Protein AF-A0A7C6QQU5-F1 (afdb_monomer)

Foldseek 3Di:
DDDPDDPVPPDQDADPLLVVLLVVQLVQDPFDDPDRSSVLSLCVLQVPPVSLVVCVVGGPCSVVNVVSSVVSQVVDPDRSNVRVVVSVVVVVVVVCVVPDPPPPPVPPVNVVVVVQCPDPVNVVVVVVVCCVVVPCVCCNCVNVNVVVCCCCVVPVPPPPVVVVVVVCVVPDPDPPPDD

Mean predicted aligned error: 14.6 Å

Radius of gyration: 36.16 Å; Cα contacts (8 Å, |Δi|>4): 85; chains: 1; bounding box: 94×46×70 Å

Sequence (179 aa):
MSGSMSPNGLIIQYDETIEKALNNIAKLLKARYNFSKRMIALLLLQEDDEITQLAKLREADFPKIFSIIQQTKSKYKDPLRYVITLQCRQRADQILSGVITDSKKETRLQSWLDRITINPITGIPILLLVLYFGLYKFVGQFGAGTLVDLIEGSLFENHINPWVNQITAKLIPWHSIQT

Solvent-accessible surface area (backbone atoms only — not comparable to full-atom values): 10456 Å² total; per-residue (Å²): 133,90,77,82,76,57,88,75,77,76,64,88,78,69,58,71,69,58,48,52,50,28,55,56,37,33,72,66,61,77,62,92,66,98,63,55,55,58,56,54,28,50,41,47,52,45,64,36,66,68,59,44,53,50,40,61,75,60,32,90,59,34,70,62,46,51,51,51,43,53,61,54,45,73,74,44,96,60,60,50,47,56,55,53,49,51,54,51,50,54,52,50,53,55,56,43,62,77,73,50,79,79,79,76,70,65,49,73,60,60,61,48,52,52,56,40,56,71,36,66,86,52,21,53,59,50,48,53,47,45,48,46,54,53,43,46,44,42,44,42,47,43,41,63,36,55,51,39,51,51,44,44,57,62,44,37,60,67,56,45,46,57,54,52,49,55,52,47,64,73,75,50,98,59,86,88,73,78,124

Secondary structure (DSSP, 8-state):
------GGGGS----HHHHHHHHHHHHH--S--SS-HHHHHHHHHTT-HHHHHHHHHH-TTHHHHHHHHHHHHTT-SS-HHHHHHHHHHHHHHHHHHHH--------HHHHHHHHHHHSHHHHHHHHHHIIIIIIIIIIIIIIIIIIHHHHIIIIIIIIIHHHHHHHHHHH---TTS--

Structure (mmCIF, N/CA/C/O backbone):
data_AF-A0A7C6QQU5-F1
#
_entry.id   AF-A0A7C6QQU5-F1
#
loop_
_atom_site.group_PDB
_atom_site.id
_atom_site.type_symbol
_atom_site.label_atom_id
_atom_site.label_alt_id
_atom_site.label_comp_id
_atom_site.label_asym_id
_atom_site.label_entity_id
_atom_site.label_seq_id
_atom_site.pdbx_PDB_ins_code
_atom_site.Cartn_x
_atom_site.Cartn_y
_atom_site.Cartn_z
_atom_site.occupancy
_atom_site.B_iso_or_equiv
_atom_site.auth_seq_id
_atom_site.auth_comp_id
_atom_site.auth_asym_id
_atom_site.auth_atom_id
_atom_site.pdbx_PDB_model_num
ATOM 1 N N . MET A 1 1 ? -25.171 -1.782 -24.694 1.00 34.72 1 MET A N 1
ATOM 2 C CA . MET A 1 1 ? -26.255 -1.873 -23.692 1.00 34.72 1 MET A CA 1
ATOM 3 C C . MET A 1 1 ? -25.791 -1.112 -22.465 1.00 34.72 1 MET A C 1
ATOM 5 O O . MET A 1 1 ? -24.806 -1.503 -21.859 1.00 34.72 1 MET A O 1
ATOM 9 N N . SER A 1 2 ? -26.404 0.045 -22.212 1.00 39.81 2 SER A N 1
ATOM 10 C CA . SER A 1 2 ? -26.038 0.961 -21.129 1.00 39.81 2 SER A CA 1
ATOM 11 C C . SER A 1 2 ? -26.571 0.403 -19.811 1.00 39.81 2 SER A C 1
ATOM 13 O O . SER A 1 2 ? -27.775 0.435 -19.566 1.00 39.81 2 SER A O 1
ATOM 15 N N . GLY A 1 3 ? -25.693 -0.194 -19.008 1.00 41.50 3 GLY A N 1
ATOM 16 C CA . GLY A 1 3 ? -26.008 -0.569 -17.636 1.00 41.50 3 GLY A CA 1
ATOM 17 C C . GLY A 1 3 ? -25.894 0.670 -16.761 1.00 41.50 3 GLY A C 1
ATOM 18 O O . GLY A 1 3 ? -24.790 1.132 -16.489 1.00 41.50 3 GLY A O 1
ATOM 19 N N . SER A 1 4 ? -27.027 1.220 -16.334 1.00 40.34 4 SER A N 1
ATOM 20 C CA . SER A 1 4 ? -27.083 2.272 -15.323 1.00 40.34 4 SER A CA 1
ATOM 21 C C . SER A 1 4 ? -26.465 1.758 -14.018 1.00 40.34 4 SER A C 1
ATOM 23 O O . SER A 1 4 ? -27.126 1.057 -13.247 1.00 40.34 4 SER A O 1
ATOM 25 N N . MET A 1 5 ? -25.192 2.074 -13.765 1.00 40.09 5 MET A N 1
ATOM 26 C CA . MET A 1 5 ? -24.594 1.849 -12.452 1.00 40.09 5 MET A CA 1
ATOM 27 C C . MET A 1 5 ? -25.274 2.784 -11.452 1.00 40.09 5 MET A C 1
ATOM 29 O O . MET A 1 5 ? -25.131 4.003 -11.516 1.00 40.09 5 MET A O 1
ATOM 33 N N . SER A 1 6 ? -26.048 2.199 -10.540 1.00 37.41 6 SER A N 1
ATOM 34 C CA . SER A 1 6 ? -26.585 2.905 -9.379 1.00 37.41 6 SER A CA 1
ATOM 35 C C . SER A 1 6 ? -25.425 3.538 -8.589 1.00 37.41 6 SER A C 1
ATOM 37 O O . SER A 1 6 ? -24.402 2.872 -8.406 1.00 37.41 6 SER A O 1
ATOM 39 N N . PRO A 1 7 ? -25.551 4.780 -8.082 1.00 46.84 7 PRO A N 1
ATOM 40 C CA . PRO A 1 7 ? -24.482 5.475 -7.350 1.00 46.84 7 PRO A CA 1
ATOM 41 C C . PRO A 1 7 ? -23.977 4.723 -6.101 1.00 46.84 7 PRO A C 1
ATOM 43 O O . PRO A 1 7 ? -22.898 5.020 -5.596 1.00 46.84 7 PRO A O 1
ATOM 46 N N . ASN A 1 8 ? -24.701 3.697 -5.637 1.00 49.19 8 ASN A N 1
ATOM 47 C CA . ASN A 1 8 ? -24.275 2.799 -4.558 1.00 49.19 8 ASN A CA 1
ATOM 48 C C . ASN A 1 8 ? -23.255 1.721 -4.977 1.00 49.19 8 ASN A C 1
ATOM 50 O O . ASN A 1 8 ? -22.729 1.029 -4.108 1.00 49.19 8 ASN A O 1
ATOM 54 N N . GLY A 1 9 ? -22.950 1.565 -6.269 1.00 53.81 9 GLY A N 1
ATOM 55 C CA . GLY A 1 9 ? -21.989 0.570 -6.766 1.00 53.81 9 GLY A CA 1
ATOM 56 C C . GLY A 1 9 ? -20.514 0.906 -6.505 1.00 53.81 9 GLY A C 1
ATOM 57 O O . GLY A 1 9 ? -19.659 0.049 -6.699 1.00 53.81 9 GLY A O 1
ATOM 58 N N . LEU A 1 10 ? -20.211 2.134 -6.065 1.00 64.38 10 LEU A N 1
ATOM 59 C CA . LEU A 1 10 ? -18.840 2.626 -5.854 1.00 64.38 10 LEU A CA 1
ATOM 60 C C . LEU A 1 10 ? -18.383 2.589 -4.388 1.00 64.38 10 LEU A C 1
ATOM 62 O O . LEU A 1 10 ? -17.236 2.923 -4.090 1.00 64.38 10 LEU A O 1
ATOM 66 N N . ILE A 1 11 ? -19.255 2.206 -3.450 1.00 77.44 11 ILE A N 1
ATOM 67 C CA . ILE A 1 11 ? -18.874 2.117 -2.039 1.00 77.44 11 ILE A CA 1
ATOM 68 C C . ILE A 1 11 ? -18.108 0.812 -1.825 1.00 77.44 11 ILE A C 1
ATOM 70 O O . ILE A 1 11 ? -18.666 -0.279 -1.939 1.00 77.44 11 ILE A O 1
ATOM 74 N N . ILE A 1 12 ? -16.829 0.934 -1.468 1.00 84.00 12 ILE A N 1
ATOM 75 C CA . ILE A 1 12 ? -15.993 -0.203 -1.079 1.00 84.00 12 ILE A CA 1
ATOM 76 C C . ILE A 1 12 ? -16.602 -0.839 0.175 1.00 84.00 12 ILE A C 1
ATOM 78 O O . ILE A 1 12 ? -16.684 -0.200 1.230 1.00 84.00 12 ILE A O 1
ATOM 82 N N . GLN A 1 13 ? -17.043 -2.088 0.025 1.00 89.12 13 GLN A N 1
ATOM 83 C CA . GLN A 1 13 ? -17.502 -2.937 1.119 1.00 89.12 13 GLN A CA 1
ATOM 84 C C . GLN A 1 13 ? -16.349 -3.819 1.587 1.00 89.12 13 GLN A C 1
ATOM 86 O O . GLN A 1 13 ? -15.811 -4.617 0.807 1.00 89.12 13 GLN A O 1
ATOM 91 N N . TYR A 1 14 ? -15.992 -3.663 2.854 1.00 91.44 14 TYR A N 1
ATOM 92 C CA . TYR A 1 14 ? -15.003 -4.496 3.522 1.00 91.44 14 TYR A CA 1
ATOM 93 C C . TYR A 1 14 ? -15.643 -5.797 4.021 1.00 91.44 14 TYR A C 1
ATOM 95 O O . TYR A 1 14 ? -16.848 -6.018 3.870 1.00 91.44 14 TYR A O 1
ATOM 103 N N . ASP A 1 15 ? -14.846 -6.683 4.604 1.00 92.81 15 ASP A N 1
ATOM 104 C CA . ASP A 1 15 ? -15.363 -7.875 5.261 1.00 92.81 15 ASP A CA 1
ATOM 105 C C . ASP A 1 15 ? -16.245 -7.530 6.475 1.00 92.81 15 ASP A C 1
ATOM 107 O O . ASP A 1 15 ? -16.197 -6.438 7.050 1.00 92.81 15 ASP A O 1
ATOM 111 N N . GLU A 1 16 ? -17.082 -8.488 6.875 1.00 93.69 16 GLU A N 1
ATOM 112 C CA . GLU A 1 16 ? -18.171 -8.266 7.832 1.00 93.69 16 GLU A CA 1
ATOM 113 C C . GLU A 1 16 ? -17.683 -7.714 9.182 1.00 93.69 16 GLU A C 1
ATOM 115 O O . GLU A 1 16 ? -18.365 -6.911 9.824 1.00 93.69 16 GLU A O 1
ATOM 120 N N . THR A 1 17 ? -16.489 -8.118 9.616 1.00 94.38 17 THR A N 1
ATOM 121 C CA . THR A 1 17 ? -15.893 -7.663 10.874 1.00 94.38 17 THR A CA 1
ATOM 122 C C . THR A 1 17 ? -15.516 -6.181 10.816 1.00 94.38 17 THR A C 1
ATOM 124 O O . THR A 1 17 ? -15.862 -5.445 11.747 1.00 94.38 17 THR A O 1
ATOM 127 N N . ILE A 1 18 ? -14.885 -5.719 9.728 1.00 94.50 18 ILE A N 1
ATOM 128 C CA . ILE A 1 18 ? -14.575 -4.296 9.522 1.00 94.50 18 ILE A CA 1
ATOM 129 C C . ILE A 1 18 ? -15.872 -3.498 9.373 1.00 94.50 18 ILE A C 1
ATOM 131 O O . ILE A 1 18 ? -16.030 -2.475 10.034 1.00 94.50 18 ILE A O 1
ATOM 135 N N . GLU A 1 19 ? -16.845 -3.973 8.594 1.00 95.06 19 GLU A N 1
ATOM 136 C CA . GLU A 1 19 ? -18.122 -3.266 8.409 1.00 95.06 19 GLU A CA 1
ATOM 137 C C . GLU A 1 19 ? -18.918 -3.112 9.714 1.00 95.06 19 GLU A C 1
ATOM 139 O O . GLU A 1 19 ? -19.476 -2.045 9.998 1.00 95.06 19 GLU A O 1
ATOM 144 N N . LYS A 1 20 ? -18.933 -4.142 10.568 1.00 95.44 20 LYS A N 1
ATOM 145 C CA . LYS A 1 20 ? -19.525 -4.050 11.913 1.00 95.44 20 LYS A CA 1
ATOM 146 C C . LYS A 1 20 ? -18.800 -3.017 12.774 1.00 95.44 20 LYS A C 1
ATOM 148 O O . LYS A 1 20 ? -19.460 -2.213 13.435 1.00 95.44 20 LYS A O 1
ATOM 153 N N . ALA A 1 21 ? -17.468 -3.009 12.753 1.00 95.25 21 ALA A N 1
ATOM 154 C CA . ALA A 1 21 ? -16.675 -2.037 13.499 1.00 95.25 21 ALA A CA 1
ATOM 155 C C . ALA A 1 21 ? -16.931 -0.601 13.012 1.00 95.25 21 ALA A C 1
ATOM 157 O O . ALA A 1 21 ? -17.202 0.277 13.832 1.00 95.25 21 ALA A O 1
ATOM 158 N N . LEU A 1 22 ? -16.959 -0.378 11.694 1.00 95.94 22 LEU A N 1
ATOM 159 C CA . LEU A 1 22 ? -17.275 0.915 11.081 1.00 95.94 22 LEU A CA 1
ATOM 160 C C . LEU A 1 22 ? -18.643 1.436 11.526 1.00 95.94 22 LEU A C 1
ATOM 162 O O . LEU A 1 22 ? -18.758 2.588 11.941 1.00 95.94 22 LEU A O 1
ATOM 166 N N . ASN A 1 23 ? -19.671 0.587 11.489 1.00 95.75 23 ASN A N 1
ATOM 167 C CA . ASN A 1 23 ? -21.021 0.960 11.909 1.00 95.75 23 ASN A CA 1
ATOM 168 C C . ASN A 1 23 ? -21.100 1.286 13.405 1.00 95.75 23 ASN A C 1
ATOM 170 O O . ASN A 1 23 ? -21.779 2.238 13.796 1.00 95.75 23 ASN A O 1
ATOM 174 N N . ASN A 1 24 ? -20.405 0.521 14.247 1.00 95.69 24 ASN A N 1
ATOM 175 C CA . ASN A 1 24 ? -20.391 0.751 15.690 1.00 95.69 24 ASN A CA 1
ATOM 176 C C . ASN A 1 24 ? -19.659 2.049 16.050 1.00 95.69 24 ASN A C 1
ATOM 178 O O . ASN A 1 24 ? -20.182 2.842 16.831 1.00 95.69 24 ASN A O 1
ATOM 182 N N . ILE A 1 25 ? -18.501 2.308 15.437 1.00 94.94 25 ILE A N 1
ATOM 183 C CA . ILE A 1 25 ? -17.753 3.555 15.637 1.00 94.94 25 ILE A CA 1
ATOM 184 C C . ILE A 1 25 ? -18.571 4.743 15.115 1.00 94.94 25 ILE A C 1
ATOM 186 O O . ILE A 1 25 ? -18.757 5.719 15.836 1.00 94.94 25 ILE A O 1
ATOM 190 N N . ALA A 1 26 ? -19.154 4.650 13.916 1.00 94.19 26 ALA A N 1
ATOM 191 C CA . ALA A 1 26 ? -19.936 5.737 13.324 1.00 94.19 26 ALA A CA 1
ATOM 192 C C . ALA A 1 26 ? -21.157 6.157 14.165 1.00 94.19 26 ALA A C 1
ATOM 194 O O . ALA A 1 26 ? -21.528 7.333 14.152 1.00 94.19 26 ALA A O 1
ATOM 195 N N . LYS A 1 27 ? -21.771 5.229 14.914 1.00 94.56 27 LYS A N 1
ATOM 196 C CA . LYS A 1 27 ? -22.862 5.529 15.862 1.00 94.56 27 LYS A CA 1
ATOM 197 C C . LYS A 1 27 ? -22.387 6.290 17.101 1.00 94.56 27 LYS A C 1
ATOM 199 O O . LYS A 1 27 ? -23.166 7.046 17.676 1.00 94.56 27 LYS A O 1
ATOM 204 N N . LEU A 1 28 ? -21.137 6.083 17.511 1.00 93.19 28 LEU A N 1
ATOM 205 C CA . LEU A 1 28 ? -20.539 6.736 18.676 1.00 93.19 28 LEU A CA 1
ATOM 206 C C . LEU A 1 28 ? -19.966 8.119 18.353 1.00 93.19 28 LEU A C 1
ATOM 208 O O . LEU A 1 28 ? -19.895 8.948 19.253 1.00 93.19 28 LEU A O 1
ATOM 212 N N . LEU A 1 29 ? -19.610 8.380 17.091 1.00 93.31 29 LEU A N 1
ATOM 213 C CA . LEU A 1 29 ? -19.120 9.686 16.644 1.00 93.31 29 LEU A CA 1
ATOM 214 C C . LEU A 1 29 ? -20.223 10.754 16.738 1.00 93.31 29 LEU A C 1
ATOM 216 O O . LEU A 1 29 ? -21.202 10.736 15.971 1.00 93.31 29 LEU A O 1
ATOM 220 N N . LYS A 1 30 ? -20.055 11.699 17.666 1.00 92.12 30 LYS A N 1
ATOM 221 C CA . LYS A 1 30 ? -20.980 12.817 17.921 1.00 92.12 30 LYS A CA 1
ATOM 222 C C . LYS A 1 30 ? -20.399 14.161 17.491 1.00 92.12 30 LYS A C 1
ATOM 224 O O . LYS A 1 30 ? -21.170 15.083 17.216 1.00 92.12 30 LYS A O 1
ATOM 229 N N . ALA A 1 31 ? -19.078 14.282 17.409 1.00 89.38 31 ALA A N 1
ATOM 230 C CA . ALA A 1 31 ? -18.413 15.504 16.997 1.00 89.38 31 ALA A CA 1
ATOM 231 C C . ALA A 1 31 ? -18.640 15.803 15.507 1.00 89.38 31 ALA A C 1
ATOM 233 O O . ALA A 1 31 ? -19.020 14.945 14.701 1.00 89.38 31 ALA A O 1
ATOM 234 N N . ARG A 1 32 ? -18.401 17.063 15.129 1.00 89.06 32 ARG A N 1
ATOM 235 C CA . ARG A 1 32 ? -18.387 17.479 13.724 1.00 89.06 32 ARG A CA 1
ATOM 236 C C . ARG A 1 32 ? -17.002 17.246 13.125 1.00 89.06 32 ARG A C 1
ATOM 238 O O . ARG A 1 32 ? -15.989 17.683 13.674 1.00 89.06 32 ARG A O 1
ATOM 245 N N . TYR A 1 33 ? -17.001 16.597 11.968 1.00 91.00 33 TYR A N 1
ATOM 246 C CA . TYR A 1 33 ? -15.826 16.294 11.161 1.00 91.00 33 TYR A CA 1
ATOM 247 C C . TYR A 1 33 ? -16.021 16.833 9.744 1.00 91.00 33 TYR A C 1
ATOM 249 O O . TYR A 1 33 ? -17.154 16.999 9.293 1.00 91.00 33 TYR A O 1
ATOM 257 N N . ASN A 1 34 ? -14.918 17.080 9.035 1.00 90.00 34 ASN A N 1
ATOM 258 C CA . ASN A 1 34 ? -14.939 17.514 7.635 1.00 90.00 34 ASN A CA 1
ATOM 259 C C . ASN A 1 34 ? -15.320 16.376 6.674 1.00 90.00 34 ASN A C 1
ATOM 261 O O . ASN A 1 34 ? -15.813 16.632 5.580 1.00 90.00 34 ASN A O 1
ATOM 265 N N . PHE A 1 35 ? -15.103 15.126 7.088 1.00 90.12 35 PHE A N 1
ATOM 266 C CA . PHE A 1 35 ? -15.436 13.929 6.321 1.00 90.12 35 PHE A CA 1
ATOM 267 C C . PHE A 1 35 ? -16.657 13.204 6.893 1.00 90.12 35 PHE A C 1
ATOM 269 O O . PHE A 1 35 ? -17.099 13.459 8.015 1.00 90.12 35 PHE A O 1
ATOM 276 N N . SER A 1 36 ? -17.191 12.255 6.121 1.00 93.00 36 SER A N 1
ATOM 277 C CA . SER A 1 36 ? -18.292 11.403 6.572 1.00 93.00 36 SER A CA 1
ATOM 278 C C . SER A 1 36 ? -17.895 10.582 7.806 1.00 93.00 36 SER A C 1
ATOM 280 O O . SER A 1 36 ? -16.745 10.165 7.951 1.00 93.00 36 SER A O 1
ATOM 282 N N . LYS A 1 37 ? -18.864 10.273 8.679 1.00 93.38 37 LYS A N 1
ATOM 283 C CA . LYS A 1 37 ? -18.622 9.441 9.875 1.00 93.38 37 LYS A CA 1
ATOM 284 C C . LYS A 1 37 ? -18.001 8.083 9.532 1.00 93.38 37 LYS A C 1
ATOM 286 O O . LYS A 1 37 ? -17.170 7.588 10.283 1.00 93.38 37 LYS A O 1
ATOM 291 N N . ARG A 1 38 ? -18.370 7.508 8.379 1.00 94.06 38 ARG A N 1
ATOM 292 C CA . ARG A 1 38 ? -17.779 6.266 7.860 1.00 94.06 38 ARG A CA 1
ATOM 293 C C . ARG A 1 38 ? -16.288 6.433 7.561 1.00 94.06 38 ARG A C 1
ATOM 295 O O . ARG A 1 38 ? -15.515 5.567 7.946 1.00 94.06 38 ARG A O 1
ATOM 302 N N . MET A 1 39 ? -15.889 7.529 6.911 1.00 93.25 39 MET A N 1
ATOM 303 C CA . MET A 1 39 ? -14.477 7.800 6.620 1.00 93.25 39 MET A CA 1
ATOM 304 C C . MET A 1 39 ? -13.672 7.981 7.909 1.00 93.25 39 MET A C 1
ATOM 306 O O . MET A 1 39 ? -12.615 7.382 8.058 1.00 93.25 39 MET A O 1
ATOM 310 N N . ILE A 1 40 ? -14.201 8.735 8.876 1.00 95.69 40 ILE A N 1
ATOM 311 C CA . ILE A 1 40 ? -13.551 8.914 10.182 1.00 95.69 40 ILE A CA 1
ATOM 312 C C . ILE A 1 40 ? -13.401 7.576 10.910 1.00 95.69 40 ILE A C 1
ATOM 314 O O . ILE A 1 40 ? -12.323 7.269 11.407 1.00 95.69 40 ILE A O 1
ATOM 318 N N . ALA A 1 41 ? -14.445 6.745 10.924 1.00 95.50 41 ALA A N 1
ATOM 319 C CA . ALA A 1 41 ? -14.379 5.405 11.501 1.00 95.50 41 ALA A CA 1
ATOM 320 C C . ALA A 1 41 ? -13.326 4.519 10.812 1.00 95.50 41 ALA A C 1
ATOM 322 O O . ALA A 1 41 ? -12.625 3.765 11.484 1.00 95.50 41 ALA A O 1
ATOM 323 N N . LEU A 1 42 ? -13.193 4.627 9.487 1.00 95.38 42 LEU A N 1
ATOM 324 C CA . LEU A 1 42 ? -12.197 3.887 8.716 1.00 95.38 42 LEU A CA 1
ATOM 325 C C . LEU A 1 42 ? -10.772 4.340 9.046 1.00 95.38 42 LEU A C 1
ATOM 327 O O . LEU A 1 42 ? -9.916 3.491 9.271 1.00 95.38 42 LEU A O 1
ATOM 331 N N . LEU A 1 43 ? -10.527 5.649 9.120 1.00 95.12 43 LEU A N 1
ATOM 332 C CA . LEU A 1 43 ? -9.222 6.211 9.488 1.00 95.12 43 LEU A CA 1
ATOM 333 C C . LEU A 1 43 ? -8.841 5.856 10.932 1.00 95.12 43 LEU A C 1
ATOM 335 O O . LEU A 1 43 ? -7.701 5.485 11.195 1.00 95.12 43 LEU A O 1
ATOM 339 N N . LEU A 1 44 ? -9.811 5.852 11.851 1.00 95.44 44 LEU A N 1
ATOM 340 C CA . LEU A 1 44 ? -9.610 5.387 13.226 1.00 95.44 44 LEU A CA 1
ATOM 341 C C . LEU A 1 44 ? -9.238 3.898 13.298 1.00 95.44 44 LEU A C 1
ATOM 343 O O . LEU A 1 44 ? -8.356 3.531 14.070 1.00 95.44 44 LEU A O 1
ATOM 347 N N . LEU A 1 45 ? -9.864 3.035 12.488 1.00 95.38 45 LEU A N 1
ATOM 348 C CA . LEU A 1 45 ? -9.479 1.617 12.396 1.00 95.38 45 LEU A CA 1
ATOM 349 C C . LEU A 1 45 ? -8.086 1.413 11.790 1.00 95.38 45 LEU A C 1
ATOM 351 O O . LEU A 1 45 ? -7.446 0.403 12.070 1.00 95.38 45 LEU A O 1
ATOM 355 N N . GLN A 1 46 ? -7.619 2.350 10.966 1.00 94.94 46 GLN A N 1
ATOM 356 C CA . GLN A 1 46 ? -6.260 2.350 10.423 1.00 94.94 46 GLN A CA 1
ATOM 357 C C . GLN A 1 46 ? -5.225 2.956 11.381 1.00 94.94 46 GLN A C 1
ATOM 359 O O . GLN A 1 46 ? -4.049 2.976 11.027 1.00 94.94 46 GLN A O 1
ATOM 364 N N . GLU A 1 47 ? -5.649 3.401 12.571 1.00 92.69 47 GLU A N 1
ATOM 365 C CA . GLU A 1 47 ? -4.804 4.071 13.568 1.00 92.69 47 GLU A CA 1
ATOM 366 C C . GLU A 1 47 ? -4.124 5.332 13.003 1.00 92.69 47 GLU A C 1
ATOM 368 O O . GLU A 1 47 ? -2.974 5.615 13.314 1.00 92.69 47 GLU A O 1
ATOM 373 N N . ASP A 1 48 ? -4.837 6.094 12.164 1.00 95.25 48 ASP A N 1
ATOM 374 C CA . ASP A 1 48 ? -4.342 7.374 11.649 1.00 95.25 48 ASP A CA 1
ATOM 375 C C . ASP A 1 48 ? -4.079 8.356 12.800 1.00 95.25 48 ASP A C 1
ATOM 377 O O . ASP A 1 48 ? -4.978 8.634 13.602 1.00 95.25 48 ASP A O 1
ATOM 381 N N . ASP A 1 49 ? -2.849 8.862 12.900 1.00 93.94 49 ASP A N 1
ATOM 382 C CA . ASP A 1 49 ? -2.394 9.641 14.053 1.00 93.94 49 ASP A CA 1
ATOM 383 C C . ASP A 1 49 ? -3.192 10.938 14.233 1.00 93.94 49 ASP A C 1
ATOM 385 O O . ASP A 1 49 ? -3.644 11.242 15.343 1.00 93.94 49 ASP A O 1
ATOM 389 N N . GLU A 1 50 ? -3.423 11.683 13.149 1.00 94.62 50 GLU A N 1
ATOM 390 C CA . GLU A 1 50 ? -4.120 12.971 13.186 1.00 94.62 50 GLU A CA 1
ATOM 391 C C . GLU A 1 50 ? -5.585 12.792 13.586 1.00 94.62 50 GLU A C 1
ATOM 393 O O . GLU A 1 50 ? -6.083 13.455 14.506 1.00 94.62 50 GLU A O 1
ATOM 398 N N . ILE A 1 51 ? -6.284 11.852 12.945 1.00 94.56 51 ILE A N 1
ATOM 399 C CA . ILE A 1 51 ? -7.689 11.572 13.249 1.00 94.56 51 ILE A CA 1
ATOM 400 C C . ILE A 1 51 ? -7.839 10.985 14.652 1.00 94.56 51 ILE A C 1
ATOM 402 O O . ILE A 1 51 ? -8.792 11.326 15.359 1.00 94.56 51 ILE A O 1
ATOM 406 N N . THR A 1 52 ? -6.898 10.149 15.093 1.00 94.31 52 THR A N 1
ATOM 407 C CA . THR A 1 52 ? -6.911 9.571 16.441 1.00 94.31 52 THR A CA 1
ATOM 408 C C . THR A 1 52 ? -6.732 10.649 17.506 1.00 94.31 52 THR A C 1
ATOM 410 O O . THR A 1 52 ? -7.470 10.660 18.494 1.00 94.31 52 THR A O 1
ATOM 413 N N . GLN A 1 53 ? -5.796 11.583 17.321 1.00 94.62 53 GLN A N 1
ATOM 414 C CA . GLN A 1 53 ? -5.613 12.716 18.234 1.00 94.62 53 GLN A CA 1
ATOM 415 C C . GLN A 1 53 ? -6.835 13.638 18.244 1.00 94.62 53 GLN A C 1
ATOM 417 O O . GLN A 1 53 ? -7.324 14.014 19.311 1.00 94.62 53 GLN A O 1
ATOM 422 N N . LEU A 1 54 ? -7.388 13.945 17.072 1.00 93.44 54 LEU A N 1
ATOM 423 C CA . LEU A 1 54 ? -8.581 14.777 16.952 1.00 93.44 54 LEU A CA 1
ATOM 424 C C . LEU A 1 54 ? -9.783 14.121 17.651 1.00 93.44 54 LEU A C 1
ATOM 426 O O . LEU A 1 54 ? -10.492 14.787 18.407 1.00 93.44 54 LEU A O 1
ATOM 430 N N . ALA A 1 55 ? -9.994 12.816 17.464 1.00 92.88 55 ALA A N 1
ATOM 431 C CA . ALA A 1 55 ? -11.064 12.081 18.133 1.00 92.88 55 ALA A CA 1
ATOM 432 C C . ALA A 1 55 ? -10.877 12.038 19.658 1.00 92.88 55 ALA A C 1
ATOM 434 O O . ALA A 1 55 ? -11.854 12.224 20.377 1.00 92.88 55 ALA A O 1
ATOM 435 N N . LYS A 1 56 ? -9.644 11.889 20.163 1.00 93.31 56 LYS A N 1
ATOM 436 C CA . LYS A 1 56 ? -9.349 11.978 21.608 1.00 93.31 56 LYS A CA 1
ATOM 437 C C . LYS A 1 56 ? -9.758 13.320 22.214 1.00 93.31 56 LYS A C 1
ATOM 439 O O . LYS A 1 56 ? -10.226 13.353 23.346 1.00 93.31 56 LYS A O 1
ATOM 444 N N . LEU A 1 57 ? -9.571 14.414 21.476 1.00 93.31 57 LEU A N 1
ATOM 445 C CA . LEU A 1 57 ? -9.886 15.765 21.948 1.00 93.31 57 LEU A CA 1
ATOM 446 C C . LEU A 1 57 ? -11.376 16.106 21.839 1.00 93.31 57 LEU A C 1
ATOM 448 O O . LEU A 1 57 ? -11.887 16.876 22.648 1.00 93.31 57 LEU A O 1
ATOM 452 N N . ARG A 1 58 ? -12.067 15.583 20.819 1.00 92.56 58 ARG A N 1
ATOM 453 C CA . ARG A 1 58 ? -13.445 15.991 20.494 1.00 92.56 58 ARG A CA 1
ATOM 454 C C . ARG A 1 58 ? -14.527 15.022 20.961 1.00 92.56 58 ARG A C 1
ATOM 456 O O . ARG A 1 58 ? -15.672 15.446 21.098 1.00 92.56 58 ARG A O 1
ATOM 463 N N . GLU A 1 59 ? -14.206 13.750 21.183 1.00 92.12 59 GLU A N 1
ATOM 464 C CA . GLU A 1 59 ? -15.193 12.724 21.531 1.00 92.12 59 GLU A CA 1
ATOM 465 C C . GLU A 1 59 ? -15.079 12.317 23.003 1.00 92.12 59 GLU A C 1
ATOM 467 O O . GLU A 1 59 ? -14.119 11.668 23.416 1.00 92.12 59 GLU A O 1
ATOM 472 N N . ALA A 1 60 ? -16.112 12.616 23.795 1.00 89.75 60 ALA A N 1
ATOM 473 C CA . ALA A 1 60 ? -16.179 12.188 25.197 1.00 89.75 60 ALA A CA 1
ATOM 474 C C . ALA A 1 60 ? -16.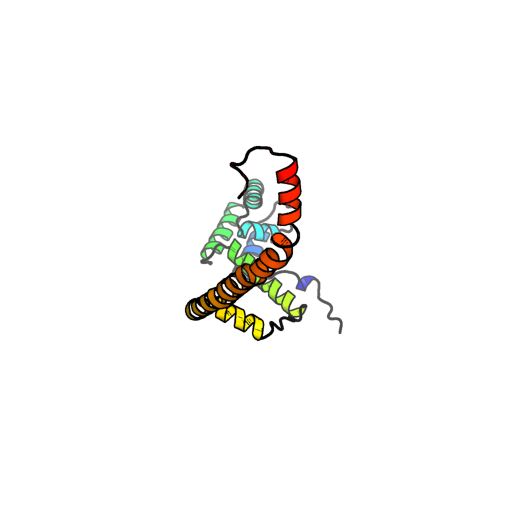216 10.652 25.341 1.00 89.75 60 ALA A C 1
ATOM 476 O O . ALA A 1 60 ? -15.679 10.088 26.291 1.00 89.75 60 ALA A O 1
ATOM 477 N N . ASP A 1 61 ? -16.823 9.964 24.370 1.00 91.25 61 ASP A N 1
ATOM 478 C CA . ASP A 1 61 ? -16.929 8.504 24.327 1.00 91.25 61 ASP A CA 1
ATOM 479 C C . ASP A 1 61 ? -15.706 7.837 23.643 1.00 91.25 61 ASP A C 1
ATOM 481 O O . ASP A 1 61 ? -15.765 6.650 23.305 1.00 91.25 61 ASP A O 1
ATOM 485 N N . PHE A 1 62 ? -14.576 8.545 23.461 1.00 93.06 62 PHE A N 1
ATOM 486 C CA . PHE A 1 62 ? -13.361 7.988 22.841 1.00 93.06 62 PHE A CA 1
ATOM 487 C C . PHE A 1 62 ? -12.888 6.655 23.457 1.00 93.06 62 PHE A C 1
ATOM 489 O O . PHE A 1 62 ? -12.541 5.757 22.689 1.00 93.06 62 PHE A O 1
ATOM 496 N N . PRO A 1 63 ? -12.926 6.430 24.789 1.00 94.19 63 PRO A N 1
ATOM 497 C CA . PRO A 1 63 ? -12.541 5.137 25.363 1.00 94.19 63 PRO A CA 1
ATOM 498 C C . PRO A 1 63 ? -13.359 3.948 24.829 1.00 94.19 63 PRO A C 1
ATOM 500 O O . PRO A 1 63 ? -12.818 2.857 24.650 1.00 94.19 63 PRO A O 1
ATOM 503 N N . LYS A 1 64 ? -14.649 4.153 24.520 1.00 94.25 64 LYS A N 1
ATOM 504 C CA . LYS A 1 64 ? -15.508 3.122 23.906 1.00 94.25 64 LYS A CA 1
ATOM 505 C C . LYS A 1 64 ? -15.162 2.900 22.435 1.00 94.25 64 LYS A C 1
ATOM 507 O O . LYS A 1 64 ? -15.217 1.778 21.950 1.00 94.25 64 LYS A O 1
ATOM 512 N N . ILE A 1 65 ? -14.796 3.962 21.721 1.00 94.12 65 ILE A N 1
ATOM 513 C CA . ILE A 1 65 ? -14.322 3.861 20.335 1.00 94.12 65 ILE A CA 1
ATOM 514 C C . ILE A 1 65 ? -13.007 3.073 20.299 1.00 94.12 65 ILE A C 1
ATOM 516 O O . ILE A 1 65 ? -12.864 2.134 19.517 1.00 94.12 65 ILE A O 1
ATOM 520 N N . PHE A 1 66 ? -12.078 3.396 21.198 1.00 94.50 66 PHE A N 1
ATOM 521 C CA . PHE A 1 66 ? -10.791 2.720 21.308 1.00 94.50 66 PHE A CA 1
ATOM 522 C C . PHE A 1 66 ? -10.937 1.230 21.639 1.00 94.50 66 PHE A C 1
ATOM 524 O O . PHE A 1 66 ? -10.239 0.407 21.049 1.00 94.50 66 PHE A O 1
ATOM 531 N N . SER A 1 67 ? -11.873 0.852 22.518 1.00 95.62 67 SER A N 1
ATOM 532 C CA . SER A 1 67 ? -12.114 -0.564 22.818 1.00 95.62 67 SER A CA 1
ATOM 533 C C . SER A 1 67 ? -12.624 -1.343 21.602 1.00 95.62 67 SER A C 1
ATOM 535 O O . SER A 1 67 ? -12.172 -2.465 21.380 1.00 95.62 67 SER A O 1
ATOM 537 N N . ILE A 1 68 ? -13.478 -0.746 20.761 1.00 95.44 68 ILE A N 1
ATOM 538 C CA . ILE A 1 68 ? -13.921 -1.358 19.495 1.00 95.44 68 ILE A CA 1
ATOM 539 C C . ILE A 1 68 ? -12.739 -1.545 18.537 1.00 95.44 68 ILE A C 1
ATOM 541 O O . ILE A 1 68 ? -12.622 -2.605 17.921 1.00 95.44 68 ILE A O 1
ATOM 545 N N . ILE A 1 69 ? -11.848 -0.554 18.426 1.00 94.81 69 ILE A N 1
ATOM 546 C CA . ILE A 1 69 ? -10.647 -0.648 17.580 1.00 94.81 69 ILE A CA 1
ATOM 547 C C . ILE A 1 69 ? -9.761 -1.806 18.057 1.00 94.81 69 ILE A C 1
ATOM 549 O O . ILE A 1 69 ? -9.413 -2.671 17.256 1.00 94.81 69 ILE A O 1
ATOM 553 N N . GLN A 1 70 ? -9.478 -1.895 19.361 1.00 95.19 70 GLN A N 1
ATOM 554 C CA . GLN A 1 70 ? -8.657 -2.974 19.926 1.00 95.19 70 GLN A CA 1
ATOM 555 C C . GLN A 1 70 ? -9.297 -4.360 19.765 1.00 95.19 70 GLN A C 1
ATOM 557 O O . GLN A 1 70 ? -8.618 -5.312 19.384 1.00 95.19 70 GLN A O 1
ATOM 562 N N . GLN A 1 71 ? -10.609 -4.482 19.988 1.00 95.25 71 GLN A N 1
ATOM 563 C CA . GLN A 1 71 ? -11.350 -5.731 19.761 1.00 95.25 71 GLN A CA 1
ATOM 564 C C . GLN A 1 71 ? -11.390 -6.143 18.290 1.00 95.25 71 GLN A C 1
ATOM 566 O O . GLN A 1 71 ? -11.506 -7.325 17.979 1.00 95.25 71 GLN A O 1
ATOM 571 N N . THR A 1 72 ? -11.363 -5.176 17.376 1.00 94.56 72 THR A N 1
ATOM 572 C CA . THR A 1 72 ? -11.311 -5.459 15.940 1.00 94.56 72 THR A CA 1
ATOM 573 C C . THR A 1 72 ? -9.905 -5.898 15.563 1.00 94.56 72 THR A C 1
ATOM 575 O O . THR A 1 72 ? -9.751 -6.921 14.908 1.00 94.56 72 THR A O 1
ATOM 578 N N . LYS A 1 73 ? -8.878 -5.197 16.055 1.00 94.56 73 LYS A N 1
ATOM 579 C CA . LYS A 1 73 ? -7.463 -5.519 15.837 1.00 94.56 73 LYS A CA 1
ATOM 580 C C . LYS A 1 73 ? -7.116 -6.933 16.291 1.00 94.56 73 LYS A C 1
ATOM 582 O O . LYS A 1 73 ? -6.470 -7.653 15.544 1.00 94.56 73 LYS A O 1
ATOM 587 N N . SER A 1 74 ? -7.602 -7.366 17.455 1.00 94.06 74 SER A N 1
ATOM 588 C CA . SER A 1 74 ? -7.326 -8.712 17.979 1.00 94.06 74 SER A CA 1
ATOM 589 C C . SER A 1 74 ? -7.911 -9.856 17.141 1.00 94.06 74 SER A C 1
ATOM 591 O O . SER A 1 74 ? -7.502 -11.002 17.314 1.00 94.06 74 SER A O 1
ATOM 593 N N . LYS A 1 75 ? -8.847 -9.574 16.224 1.00 94.75 75 LYS A N 1
ATOM 594 C CA . LYS A 1 75 ? -9.417 -10.572 15.304 1.00 94.75 75 LYS A CA 1
ATOM 595 C C . LYS A 1 75 ? -8.554 -10.813 14.066 1.00 94.75 75 LYS A C 1
ATOM 597 O O . LYS A 1 75 ? -8.788 -11.796 13.367 1.00 94.75 75 LYS A O 1
ATOM 602 N N . TYR A 1 76 ? -7.575 -9.950 13.795 1.00 93.50 76 TYR A N 1
ATOM 603 C CA . TYR A 1 76 ? -6.677 -10.075 12.650 1.00 93.50 76 TYR A CA 1
ATOM 604 C C . TYR A 1 76 ? -5.255 -10.364 13.118 1.00 93.50 76 TYR A C 1
ATOM 606 O O . TYR A 1 76 ? -4.808 -9.883 14.155 1.00 93.50 76 TYR A O 1
ATOM 614 N N . LYS A 1 77 ? -4.540 -11.173 12.332 1.00 93.06 77 LYS A N 1
ATOM 615 C CA . LYS A 1 77 ? -3.112 -11.442 12.554 1.00 93.06 77 LYS A CA 1
ATOM 616 C C . LYS A 1 77 ? -2.248 -10.276 12.078 1.00 93.06 77 LYS A C 1
ATOM 618 O O . LYS A 1 77 ? -1.250 -9.951 12.711 1.00 93.06 77 LYS A O 1
ATOM 623 N N . ASP A 1 78 ? -2.660 -9.658 10.977 1.00 92.94 78 ASP A N 1
ATOM 624 C CA . ASP A 1 78 ? -1.970 -8.536 10.356 1.00 92.94 78 ASP A CA 1
ATOM 625 C C . ASP A 1 78 ? -2.528 -7.189 10.846 1.00 92.94 78 ASP A C 1
ATOM 627 O O . ASP A 1 78 ? -3.692 -7.111 11.258 1.00 92.94 78 ASP A O 1
ATOM 631 N N . PRO A 1 79 ? -1.746 -6.096 10.766 1.00 93.44 79 PRO A N 1
ATOM 632 C CA . PRO A 1 79 ? -2.233 -4.758 11.088 1.00 93.44 79 PRO A CA 1
ATOM 633 C C . PRO A 1 79 ? -3.482 -4.381 10.278 1.00 93.44 79 PRO A C 1
ATOM 635 O O . PRO A 1 79 ? -3.516 -4.556 9.058 1.00 93.44 79 PRO A O 1
ATOM 638 N N . LEU A 1 80 ? -4.485 -3.778 10.927 1.00 93.12 80 LEU A N 1
ATOM 639 C CA . LEU A 1 80 ? -5.751 -3.401 10.277 1.00 93.12 80 LEU A CA 1
ATOM 640 C C . LEU A 1 80 ? -5.549 -2.509 9.046 1.00 93.12 80 LEU A C 1
ATOM 642 O O . LEU A 1 80 ? -6.198 -2.716 8.023 1.00 93.12 80 LEU A O 1
ATOM 646 N N . ARG A 1 81 ? -4.595 -1.569 9.103 1.00 94.56 81 ARG A N 1
ATOM 647 C CA . ARG A 1 81 ? -4.210 -0.733 7.956 1.00 94.56 81 ARG A CA 1
ATOM 648 C C . ARG A 1 81 ? -3.821 -1.564 6.731 1.00 94.56 81 ARG A C 1
ATOM 650 O O . ARG A 1 81 ? -4.233 -1.237 5.617 1.00 94.56 81 ARG A O 1
ATOM 657 N N . TYR A 1 82 ? -3.061 -2.642 6.927 1.00 94.31 82 TYR A N 1
ATOM 658 C CA . TYR A 1 82 ? -2.663 -3.540 5.845 1.00 94.31 82 TYR A CA 1
ATOM 659 C C . TYR A 1 82 ? -3.876 -4.278 5.270 1.00 94.31 82 TYR A C 1
ATOM 661 O O . TYR A 1 82 ? -4.095 -4.233 4.061 1.00 94.31 82 TYR A O 1
ATOM 669 N N . VAL A 1 83 ? -4.708 -4.872 6.131 1.00 94.69 83 VAL A N 1
ATOM 670 C CA . VAL A 1 83 ? -5.915 -5.611 5.721 1.00 94.69 83 VAL A CA 1
ATOM 671 C C . VAL A 1 83 ? -6.872 -4.719 4.923 1.00 94.69 83 VAL A C 1
ATOM 673 O O . VAL A 1 83 ? -7.331 -5.106 3.849 1.00 94.69 83 VAL A O 1
ATOM 676 N N . ILE A 1 84 ? -7.130 -3.499 5.401 1.00 94.31 84 ILE A N 1
ATOM 677 C CA . ILE A 1 84 ? -7.999 -2.522 4.728 1.00 94.31 84 ILE A CA 1
ATOM 678 C C . ILE A 1 84 ? -7.428 -2.128 3.361 1.00 94.31 84 ILE A C 1
ATOM 680 O O . ILE A 1 84 ? -8.162 -2.083 2.370 1.00 94.31 84 ILE A O 1
ATOM 684 N N . THR A 1 85 ? -6.119 -1.873 3.287 1.00 93.75 85 THR A N 1
ATOM 685 C CA . THR A 1 85 ? -5.440 -1.523 2.029 1.00 93.75 85 THR A CA 1
ATOM 686 C C . THR A 1 85 ? -5.513 -2.672 1.025 1.00 93.75 85 THR A C 1
ATOM 688 O O . THR A 1 85 ? -5.799 -2.449 -0.152 1.00 93.75 85 THR A O 1
ATOM 691 N N . LEU A 1 86 ? -5.309 -3.909 1.486 1.00 93.94 86 LEU A N 1
ATOM 692 C CA . LEU A 1 86 ? -5.386 -5.106 0.655 1.00 93.94 86 LEU A CA 1
ATOM 693 C C . LEU A 1 86 ? -6.796 -5.307 0.090 1.00 93.94 86 LEU A C 1
ATOM 695 O O . LEU A 1 86 ? -6.941 -5.522 -1.111 1.00 93.94 86 LEU A O 1
ATOM 699 N N . GLN A 1 87 ? -7.834 -5.180 0.920 1.00 92.94 87 GLN A N 1
ATOM 700 C CA . GLN A 1 87 ? -9.221 -5.287 0.459 1.00 92.94 87 GLN A CA 1
ATOM 701 C C . GLN A 1 87 ? -9.586 -4.163 -0.525 1.00 92.94 87 GLN A C 1
ATOM 703 O O . GLN A 1 87 ? -10.242 -4.418 -1.533 1.00 92.94 87 GLN A O 1
ATOM 708 N N . CYS A 1 88 ? -9.122 -2.931 -0.284 1.00 91.19 88 CYS A N 1
ATOM 709 C CA . CYS A 1 88 ? -9.305 -1.810 -1.210 1.00 91.19 88 CYS A CA 1
ATOM 710 C C . CYS A 1 88 ? -8.675 -2.104 -2.579 1.00 91.19 88 CYS A C 1
ATOM 712 O O . CYS A 1 88 ? -9.332 -1.958 -3.611 1.00 91.19 88 CYS A O 1
ATOM 714 N N . ARG A 1 89 ? -7.433 -2.603 -2.584 1.00 92.81 89 ARG A N 1
ATOM 715 C CA . ARG A 1 89 ? -6.740 -3.026 -3.803 1.00 92.81 89 ARG A CA 1
ATOM 716 C C . ARG A 1 89 ? -7.502 -4.128 -4.535 1.00 9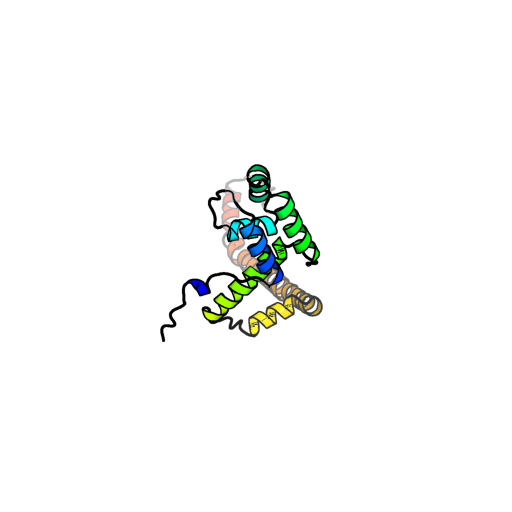2.81 89 ARG A C 1
ATOM 718 O O . ARG A 1 89 ? -7.739 -3.995 -5.725 1.00 92.81 89 ARG A O 1
ATOM 725 N N . GLN A 1 90 ? -7.946 -5.167 -3.829 1.00 90.56 90 GLN A N 1
ATOM 726 C CA . GLN A 1 90 ? -8.721 -6.257 -4.433 1.00 90.56 90 GLN A CA 1
ATOM 727 C C . GLN A 1 90 ? -10.003 -5.752 -5.107 1.00 90.56 90 GLN A C 1
ATOM 729 O O . GLN A 1 90 ? -10.349 -6.208 -6.194 1.00 90.56 90 GLN A O 1
ATOM 734 N N . ARG A 1 91 ? -10.703 -4.787 -4.497 1.00 88.56 91 ARG A N 1
ATOM 735 C CA . ARG A 1 91 ? -11.880 -4.161 -5.118 1.00 88.56 91 ARG A CA 1
ATOM 736 C C . ARG A 1 91 ? -11.512 -3.316 -6.334 1.00 88.56 91 ARG A C 1
ATOM 738 O O . ARG A 1 91 ? -12.224 -3.373 -7.332 1.00 88.56 91 ARG A O 1
ATOM 745 N N . ALA A 1 92 ? -10.412 -2.568 -6.276 1.00 89.12 92 ALA A N 1
ATOM 746 C CA . ALA A 1 92 ? -9.918 -1.819 -7.426 1.00 89.12 92 ALA A CA 1
ATOM 747 C C . ALA A 1 92 ? -9.574 -2.756 -8.596 1.00 89.12 92 ALA A C 1
ATOM 749 O O . ALA A 1 92 ? -10.009 -2.497 -9.714 1.00 89.12 92 ALA A O 1
ATOM 750 N N . ASP A 1 93 ? -8.899 -3.878 -8.331 1.00 87.69 93 ASP A N 1
ATOM 751 C CA . ASP A 1 93 ? -8.551 -4.889 -9.338 1.00 87.69 93 ASP A CA 1
ATOM 752 C C . ASP A 1 93 ? -9.811 -5.527 -9.959 1.00 87.69 93 ASP A C 1
ATOM 754 O O . ASP A 1 93 ? -9.885 -5.714 -11.175 1.00 87.69 93 ASP A O 1
ATOM 758 N N . GLN A 1 94 ? -10.850 -5.792 -9.155 1.00 86.31 94 GLN A N 1
ATOM 759 C CA . GLN A 1 94 ? -12.150 -6.269 -9.649 1.00 86.31 94 GLN A CA 1
ATOM 760 C C . GLN A 1 94 ? -12.809 -5.259 -10.595 1.00 86.31 94 GLN A C 1
ATOM 762 O O . GLN A 1 94 ? -13.257 -5.638 -11.676 1.00 86.31 94 GLN A O 1
ATOM 767 N N . ILE A 1 95 ? -12.834 -3.976 -10.227 1.00 86.62 95 ILE A N 1
ATOM 768 C CA . ILE A 1 95 ? -13.372 -2.916 -11.092 1.00 86.62 95 ILE A CA 1
ATOM 769 C C . ILE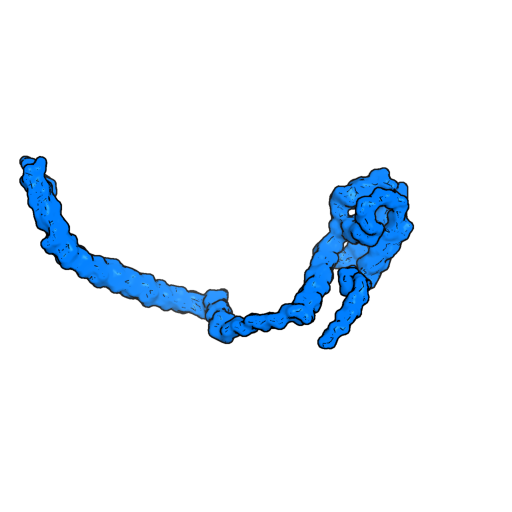 A 1 95 ? -12.546 -2.822 -12.380 1.00 86.62 95 ILE A C 1
ATOM 771 O O . ILE A 1 95 ? -13.108 -2.753 -13.473 1.00 86.62 95 ILE A O 1
ATOM 775 N N . LEU A 1 96 ? -11.218 -2.878 -12.259 1.00 86.94 96 LEU A N 1
ATOM 776 C CA . LEU A 1 96 ? -10.288 -2.779 -13.378 1.00 86.94 96 LEU A CA 1
ATOM 777 C C . LEU A 1 96 ? -10.501 -3.901 -14.397 1.00 86.94 96 LEU A C 1
ATOM 779 O O . LEU A 1 96 ? -10.578 -3.626 -15.591 1.00 86.94 96 LEU A O 1
ATOM 783 N N . SER A 1 97 ? -10.667 -5.143 -13.934 1.00 82.12 97 SER A N 1
ATOM 784 C CA . SER A 1 97 ? -10.909 -6.306 -14.803 1.00 82.12 97 SER A CA 1
ATOM 785 C C . SER A 1 97 ? -12.209 -6.227 -15.611 1.00 82.12 97 SER A C 1
ATOM 787 O O . SER A 1 97 ? -12.313 -6.851 -16.663 1.00 82.12 97 SER A O 1
ATOM 789 N N . GLY A 1 98 ? -13.191 -5.441 -15.157 1.00 80.56 98 GLY A N 1
ATOM 790 C CA . GLY A 1 98 ? -14.431 -5.202 -15.898 1.00 80.56 98 GLY A CA 1
ATOM 791 C C . GLY A 1 98 ? -14.313 -4.141 -16.998 1.00 80.56 98 GLY A C 1
ATOM 792 O O . GLY A 1 98 ? -15.187 -4.065 -17.858 1.00 80.56 98 GLY A O 1
ATOM 793 N N . VAL A 1 99 ? -13.261 -3.316 -16.973 1.00 84.44 99 VAL A N 1
ATOM 794 C CA . VAL A 1 99 ? -13.095 -2.158 -17.873 1.00 84.44 99 VAL A CA 1
ATOM 795 C C . VAL A 1 99 ? -11.897 -2.330 -18.804 1.00 84.44 99 VAL A C 1
ATOM 797 O O . VAL A 1 99 ? -11.937 -1.903 -19.958 1.00 84.44 99 VAL A O 1
ATOM 800 N N . ILE A 1 100 ? -10.834 -2.971 -18.327 1.00 79.50 100 ILE A N 1
ATOM 801 C CA . ILE A 1 100 ? -9.616 -3.207 -19.092 1.00 79.50 100 ILE A CA 1
ATOM 802 C C . ILE A 1 100 ? -9.663 -4.620 -19.661 1.00 79.50 100 ILE A C 1
ATOM 804 O O . ILE A 1 100 ? -9.621 -5.608 -18.935 1.00 79.50 100 ILE A O 1
ATOM 808 N N . THR A 1 101 ? -9.695 -4.718 -20.989 1.00 64.19 101 THR A N 1
ATOM 809 C CA . THR A 1 101 ? -9.289 -5.949 -21.669 1.00 64.19 101 THR A CA 1
ATOM 810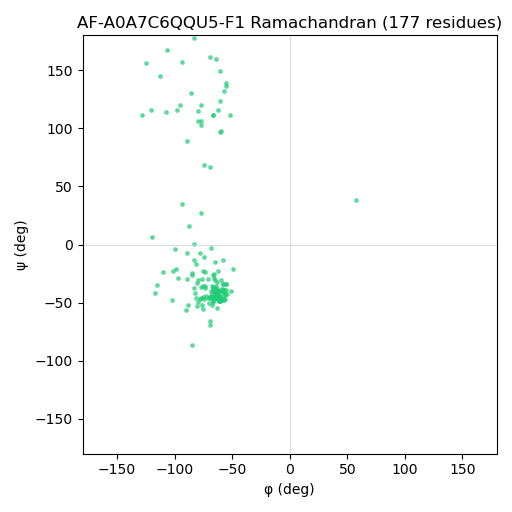 C C . THR A 1 101 ? -7.773 -5.976 -21.657 1.00 64.19 101 THR A C 1
ATOM 812 O O . THR A 1 101 ? -7.132 -5.197 -22.366 1.00 64.19 101 THR A O 1
ATOM 815 N N . ASP A 1 102 ? -7.207 -6.832 -20.812 1.00 59.31 102 ASP A N 1
ATOM 816 C CA . ASP A 1 102 ? -5.766 -6.993 -20.685 1.00 59.31 102 ASP A CA 1
ATOM 817 C C . ASP A 1 102 ? -5.209 -7.455 -22.042 1.00 59.31 102 ASP A C 1
ATOM 819 O O . ASP A 1 102 ? -5.234 -8.631 -22.399 1.00 59.31 102 ASP A O 1
ATOM 823 N N . SER A 1 103 ? -4.710 -6.512 -22.844 1.00 54.00 103 SER A N 1
ATOM 824 C CA . SER A 1 103 ? -3.978 -6.809 -24.081 1.00 54.00 103 SER A CA 1
ATOM 825 C C . SER A 1 103 ? -2.548 -7.249 -23.770 1.00 54.00 103 SER A C 1
ATOM 827 O O . SER A 1 103 ? -1.653 -7.099 -24.602 1.00 54.00 103 SER A O 1
ATOM 829 N N . LYS A 1 104 ? -2.317 -7.835 -22.586 1.00 55.31 104 LYS A N 1
ATOM 830 C CA . LYS A 1 104 ? -1.126 -8.619 -22.266 1.00 55.31 104 LYS A CA 1
ATOM 831 C C . LYS A 1 104 ? -1.150 -9.922 -23.052 1.00 55.31 104 LYS A C 1
ATOM 833 O O . LYS A 1 104 ? -1.171 -11.030 -22.527 1.00 55.31 104 LYS A O 1
ATOM 838 N N . LYS A 1 105 ? -1.021 -9.781 -24.363 1.00 50.84 105 LYS A N 1
ATOM 839 C CA . LYS A 1 105 ? -0.270 -10.737 -25.151 1.00 50.84 105 LYS A CA 1
ATOM 840 C C . LYS A 1 105 ? 1.197 -10.443 -24.845 1.00 50.84 105 LYS A C 1
ATOM 842 O O . LYS A 1 105 ? 1.909 -9.921 -25.695 1.00 50.84 105 LYS A O 1
ATOM 847 N N . GLU A 1 106 ? 1.641 -10.723 -23.612 1.00 52.88 106 GLU A N 1
ATOM 848 C CA . GLU A 1 106 ? 3.067 -10.961 -23.410 1.00 52.88 106 GLU A CA 1
ATOM 849 C C . GLU A 1 106 ? 3.411 -12.021 -24.440 1.00 52.88 106 GLU A C 1
ATOM 851 O O . GLU A 1 106 ? 2.853 -13.126 -24.437 1.00 52.88 106 GLU A O 1
ATOM 856 N N . THR A 1 107 ? 4.194 -11.630 -25.441 1.00 57.97 107 THR A N 1
ATOM 857 C CA . THR A 1 107 ? 4.561 -12.578 -26.475 1.00 57.97 107 THR A CA 1
ATOM 858 C C . THR A 1 107 ? 5.233 -13.728 -25.743 1.00 57.97 107 THR A C 1
ATOM 860 O O . THR A 1 107 ? 6.068 -13.512 -24.869 1.00 57.97 107 THR A O 1
ATOM 863 N N . ARG A 1 108 ? 4.837 -14.966 -26.047 1.00 66.25 108 ARG A N 1
ATOM 864 C CA . ARG A 1 108 ? 5.360 -16.179 -25.394 1.00 66.25 108 ARG A CA 1
ATOM 865 C C . ARG A 1 108 ? 6.897 -16.212 -25.350 1.00 66.25 108 ARG A C 1
ATOM 867 O O . ARG A 1 108 ? 7.469 -16.922 -24.538 1.00 66.25 108 ARG A O 1
ATOM 874 N N . LEU A 1 109 ? 7.538 -15.439 -26.229 1.00 70.19 109 LEU A N 1
ATOM 875 C CA . LEU A 1 109 ? 8.969 -15.186 -26.277 1.00 70.19 109 LEU A CA 1
ATOM 876 C C . LEU A 1 109 ? 9.470 -14.324 -25.109 1.00 70.19 109 LEU A C 1
ATOM 878 O O . LEU A 1 109 ? 10.404 -14.746 -24.446 1.00 70.19 109 LEU A O 1
ATOM 882 N N . GLN A 1 110 ? 8.859 -13.175 -24.804 1.00 73.81 110 GLN A N 1
ATOM 883 C CA . GLN A 1 110 ? 9.293 -12.312 -23.690 1.00 73.81 110 GLN A CA 1
ATOM 884 C C . GLN A 1 110 ? 9.216 -13.038 -22.344 1.00 73.81 110 GLN A C 1
ATOM 886 O O . GLN A 1 110 ? 10.216 -13.123 -21.639 1.00 73.81 110 GLN A O 1
ATOM 891 N N . SER A 1 111 ? 8.086 -13.686 -22.049 1.00 72.81 111 SER A N 1
ATOM 892 C CA . SER A 1 111 ? 7.938 -14.449 -20.802 1.00 72.81 111 SER A CA 1
ATOM 893 C C . SER A 1 111 ? 8.866 -15.671 -20.725 1.00 72.81 111 SER A C 1
ATOM 895 O O . SER A 1 111 ? 9.281 -16.076 -19.637 1.00 72.81 111 SER A O 1
ATOM 897 N N . TRP A 1 112 ? 9.233 -16.259 -21.871 1.00 78.69 112 TRP A N 1
ATOM 898 C CA . TRP A 1 112 ? 10.214 -17.346 -21.943 1.00 78.69 112 TRP A CA 1
ATOM 899 C C . TRP A 1 112 ? 11.646 -16.850 -21.704 1.00 78.69 112 TRP A C 1
ATOM 901 O O . TRP A 1 112 ? 12.362 -17.469 -20.914 1.00 78.69 112 TRP A O 1
ATOM 911 N N . LEU A 1 113 ? 12.046 -15.722 -22.308 1.00 78.62 113 LEU A N 1
ATOM 912 C CA . LEU A 1 113 ? 13.355 -15.099 -22.071 1.00 78.62 113 LEU A CA 1
ATOM 913 C C . LEU A 1 113 ? 13.516 -14.668 -20.607 1.00 78.62 113 LEU A C 1
ATOM 915 O O . LEU A 1 113 ? 14.552 -14.954 -20.000 1.00 78.62 113 LEU A O 1
ATOM 919 N N . ASP A 1 114 ? 12.492 -14.044 -20.024 1.00 78.56 114 ASP A N 1
ATOM 920 C CA . ASP A 1 114 ? 12.525 -13.579 -18.634 1.00 78.56 114 ASP A CA 1
ATOM 921 C C . ASP A 1 114 ? 12.731 -14.748 -17.669 1.00 78.56 114 ASP A C 1
ATOM 923 O O . ASP A 1 114 ? 13.616 -14.727 -16.809 1.00 78.56 114 ASP A O 1
ATOM 927 N N . ARG A 1 115 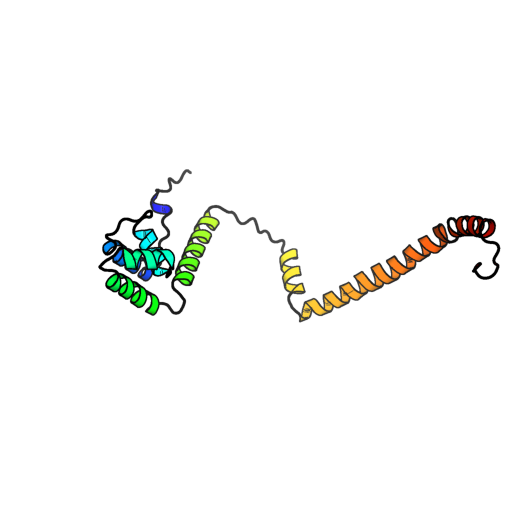? 11.977 -15.836 -17.861 1.00 80.50 115 ARG A N 1
ATOM 928 C CA . ARG A 1 115 ? 12.083 -17.027 -17.011 1.00 80.50 115 ARG A CA 1
ATOM 929 C C . ARG A 1 115 ? 13.452 -17.700 -17.106 1.00 80.50 115 ARG A C 1
ATOM 931 O O . ARG A 1 115 ? 13.946 -18.229 -16.111 1.00 80.50 115 ARG A O 1
ATOM 938 N N . ILE A 1 116 ? 14.049 -17.694 -18.293 1.00 82.62 116 ILE A N 1
ATOM 939 C CA . ILE A 1 116 ? 15.354 -18.306 -18.547 1.00 82.62 116 ILE A CA 1
ATOM 940 C C . ILE A 1 116 ? 16.498 -17.461 -17.982 1.00 82.62 116 ILE A C 1
ATOM 942 O O . ILE A 1 116 ? 17.471 -18.019 -17.477 1.00 82.62 116 ILE A O 1
ATOM 946 N N . THR A 1 117 ? 16.379 -16.138 -18.022 1.00 81.38 117 THR A N 1
ATOM 947 C CA . THR A 1 117 ? 17.444 -15.239 -17.556 1.00 81.38 117 THR A CA 1
ATOM 948 C C . THR A 1 117 ? 17.447 -15.105 -16.029 1.00 81.38 117 THR A C 1
ATOM 950 O O . THR A 1 117 ? 18.507 -14.954 -15.430 1.00 81.38 117 THR A O 1
ATOM 953 N N . ILE A 1 118 ? 16.281 -15.226 -15.382 1.00 86.38 118 ILE A N 1
ATOM 954 C CA . ILE A 1 118 ? 16.137 -15.122 -13.917 1.00 86.38 118 ILE A CA 1
ATOM 955 C C . ILE A 1 118 ? 16.608 -16.385 -13.180 1.00 86.38 118 ILE A C 1
ATOM 957 O O . ILE A 1 118 ? 17.062 -16.301 -12.040 1.00 86.38 118 ILE A O 1
ATOM 961 N N . ASN A 1 119 ? 16.507 -17.566 -13.795 1.00 85.88 119 ASN A N 1
ATOM 962 C CA . ASN A 1 119 ? 16.946 -18.807 -13.158 1.00 85.88 119 ASN A CA 1
ATOM 963 C C . ASN A 1 119 ? 18.485 -18.929 -13.214 1.00 85.88 119 ASN A C 1
ATOM 965 O O .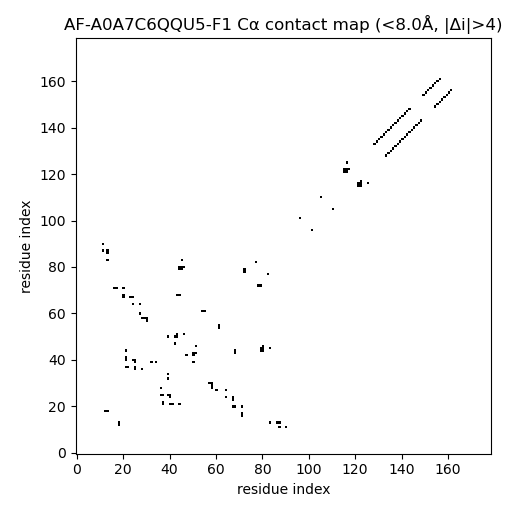 ASN A 1 119 ? 19.025 -19.023 -14.316 1.00 85.88 119 ASN A O 1
ATOM 969 N N . PRO A 1 120 ? 19.206 -19.008 -12.074 1.00 81.94 120 PRO A N 1
ATOM 970 C CA . PRO A 1 120 ? 20.673 -19.054 -12.047 1.00 81.94 120 PRO A CA 1
ATOM 971 C C . PRO A 1 120 ? 21.283 -20.178 -12.894 1.00 81.94 120 PRO A C 1
ATOM 973 O O . PRO A 1 120 ? 22.333 -19.993 -13.504 1.00 81.94 120 PRO A O 1
ATOM 976 N N . ILE A 1 121 ? 20.608 -21.330 -12.977 1.00 91.75 121 ILE A N 1
ATOM 977 C CA . ILE A 1 121 ? 21.099 -22.508 -13.710 1.00 91.75 121 ILE A CA 1
ATOM 978 C C . ILE A 1 121 ? 21.138 -22.249 -15.222 1.00 91.75 121 ILE A C 1
ATOM 980 O O . ILE A 1 121 ? 22.040 -22.729 -15.903 1.00 91.75 121 ILE A O 1
ATOM 984 N N . THR A 1 122 ? 20.182 -21.486 -15.755 1.00 88.12 122 THR A N 1
ATOM 985 C CA . THR A 1 122 ? 20.105 -21.152 -17.187 1.00 88.12 122 THR A CA 1
ATOM 986 C C . THR A 1 122 ? 20.707 -19.785 -17.505 1.00 88.12 122 THR A C 1
ATOM 988 O O . THR A 1 122 ? 21.266 -19.600 -18.585 1.00 88.12 122 THR A O 1
ATOM 991 N N . GLY A 1 123 ? 20.673 -18.854 -16.552 1.00 88.38 123 GLY A N 1
ATOM 992 C CA . GLY A 1 123 ? 21.243 -17.518 -16.675 1.00 88.38 123 GLY A CA 1
ATOM 993 C C . GLY A 1 123 ? 22.769 -17.520 -16.746 1.00 88.38 123 GLY A C 1
ATOM 994 O O . GLY A 1 123 ? 23.324 -16.824 -17.591 1.00 88.38 123 GLY A O 1
ATOM 995 N N . ILE A 1 124 ? 23.464 -18.334 -15.936 1.00 92.88 124 ILE A N 1
ATOM 996 C CA . ILE A 1 124 ? 24.940 -18.400 -15.950 1.00 92.88 124 ILE A CA 1
ATOM 997 C C . ILE A 1 124 ? 25.485 -18.866 -17.320 1.00 92.88 124 ILE A C 1
ATOM 999 O O . ILE A 1 124 ? 26.358 -18.185 -17.862 1.00 92.88 124 ILE A O 1
ATOM 1003 N N . PRO A 1 125 ? 24.983 -19.957 -17.939 1.00 92.81 125 PRO A N 1
ATOM 1004 C CA . PRO A 1 125 ? 25.395 -20.347 -19.289 1.00 92.81 125 PRO A CA 1
ATOM 1005 C C . PRO A 1 125 ? 25.155 -19.265 -20.349 1.00 92.81 125 PRO A C 1
ATOM 1007 O O . PRO A 1 125 ? 26.019 -19.029 -21.192 1.00 92.81 125 PRO A O 1
ATOM 1010 N N . ILE A 1 126 ? 24.006 -18.584 -20.303 1.00 91.75 126 ILE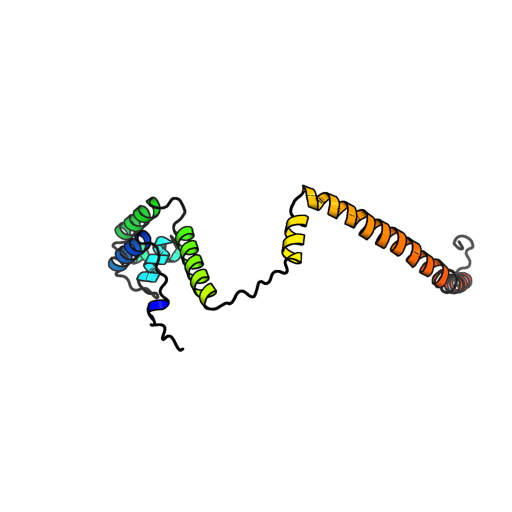 A N 1
ATOM 1011 C CA . ILE A 1 126 ? 23.684 -17.496 -21.241 1.00 91.75 126 ILE A CA 1
ATOM 1012 C C . ILE A 1 126 ? 24.618 -16.310 -21.032 1.00 91.75 126 ILE A C 1
ATOM 1014 O O . ILE A 1 126 ? 25.104 -15.736 -22.003 1.00 91.75 126 ILE A O 1
ATOM 1018 N N . LEU A 1 127 ? 24.919 -15.978 -19.778 1.00 92.25 127 LEU A N 1
ATOM 1019 C CA . LEU A 1 127 ? 25.873 -14.933 -19.441 1.00 92.25 127 LEU A CA 1
ATOM 1020 C C . LEU A 1 127 ? 27.254 -15.244 -20.025 1.00 92.25 127 LEU A C 1
ATOM 1022 O O . LEU A 1 127 ? 27.826 -14.382 -20.684 1.00 92.25 127 LEU A O 1
ATOM 1026 N N . LEU A 1 128 ? 27.761 -16.470 -19.865 1.00 95.56 128 LEU A N 1
ATOM 1027 C CA . LEU A 1 128 ? 29.037 -16.881 -20.466 1.00 95.56 128 LEU A CA 1
ATOM 1028 C C . LEU A 1 128 ? 29.010 -16.796 -21.995 1.00 95.56 128 LEU A C 1
ATOM 1030 O O . LEU A 1 128 ? 29.980 -16.341 -22.602 1.00 95.56 128 LEU A O 1
ATOM 1034 N N . LEU A 1 129 ? 27.896 -17.187 -22.616 1.00 95.19 129 LEU A N 1
ATOM 1035 C CA . LEU A 1 129 ? 27.712 -17.093 -24.062 1.00 95.19 129 LEU A CA 1
ATOM 1036 C C . LEU A 1 129 ? 27.781 -15.632 -24.528 1.00 95.19 129 LEU A C 1
ATOM 1038 O O . LEU A 1 129 ? 28.535 -15.323 -25.448 1.00 95.19 129 LEU A O 1
ATOM 1042 N N . VAL A 1 130 ? 27.054 -14.724 -23.875 1.00 94.50 130 VAL A N 1
ATOM 1043 C CA . VAL A 1 130 ? 27.075 -13.288 -24.199 1.00 94.50 130 VAL A CA 1
ATOM 1044 C C . VAL A 1 130 ? 28.459 -12.687 -23.955 1.00 94.50 130 VAL A C 1
ATOM 1046 O O . VAL A 1 130 ? 28.945 -11.916 -24.781 1.00 94.50 130 VAL A O 1
ATOM 1049 N N . LEU A 1 131 ? 29.130 -13.064 -22.866 1.00 94.94 131 LEU A N 1
ATOM 1050 C CA . LEU A 1 131 ? 30.464 -12.563 -22.548 1.00 94.94 131 LEU A CA 1
ATOM 1051 C C . LEU A 1 131 ? 31.491 -12.994 -23.603 1.00 94.94 131 LEU A C 1
ATOM 1053 O O . LEU A 1 131 ? 32.288 -12.181 -24.066 1.00 94.94 131 LEU A O 1
ATOM 1057 N N . TYR A 1 132 ? 31.446 -14.257 -24.023 1.00 95.38 132 TYR A N 1
ATOM 1058 C CA . TYR A 1 132 ? 32.395 -14.795 -24.990 1.00 95.38 132 TYR A CA 1
ATOM 1059 C C . TYR A 1 132 ? 32.095 -14.341 -26.424 1.00 95.38 132 TYR A C 1
ATOM 1061 O O . TYR A 1 132 ? 32.970 -13.822 -27.116 1.00 95.38 132 TYR A O 1
ATOM 1069 N N . PHE A 1 133 ? 30.859 -14.510 -26.893 1.00 94.44 133 PHE A N 1
ATOM 1070 C CA . PHE A 1 133 ? 30.514 -14.192 -28.279 1.00 94.44 133 PHE A CA 1
ATOM 1071 C C . PHE A 1 133 ? 30.227 -12.704 -28.483 1.00 94.44 133 PHE A C 1
ATOM 1073 O O . PHE A 1 133 ? 30.670 -12.133 -29.477 1.00 94.44 133 PHE A O 1
ATOM 1080 N N . GLY A 1 134 ? 29.509 -12.077 -27.552 1.00 92.69 134 GLY A N 1
ATOM 1081 C CA . GLY A 1 134 ? 29.098 -10.678 -27.657 1.00 92.69 134 GLY A CA 1
ATOM 1082 C C . GLY A 1 134 ? 30.210 -9.704 -27.288 1.00 92.69 134 GLY A C 1
ATOM 1083 O O . GLY A 1 134 ? 30.491 -8.780 -28.042 1.00 92.69 134 GLY A O 1
ATOM 1084 N N . LEU A 1 135 ? 30.878 -9.899 -26.151 1.00 93.50 135 LEU A N 1
ATOM 1085 C CA . LEU A 1 135 ? 31.917 -8.957 -25.724 1.00 93.50 135 LEU A CA 1
ATOM 1086 C C . LEU A 1 135 ? 33.296 -9.348 -26.248 1.00 93.50 135 LEU A C 1
ATOM 1088 O O . LEU A 1 135 ? 33.922 -8.561 -26.947 1.00 93.50 135 LEU A O 1
ATOM 1092 N N . TYR A 1 136 ? 33.774 -10.556 -25.961 1.00 93.50 136 TYR A N 1
ATOM 1093 C CA . TYR A 1 136 ? 35.143 -10.930 -26.317 1.00 93.50 136 TYR A CA 1
ATOM 1094 C C . TYR A 1 136 ? 35.346 -11.042 -27.834 1.00 93.50 136 TYR A C 1
ATOM 1096 O O . TYR A 1 136 ? 36.240 -10.406 -28.392 1.00 93.50 136 TYR A O 1
ATOM 1104 N N . LYS A 1 137 ? 34.503 -11.812 -28.525 1.00 91.88 137 LYS A N 1
ATOM 1105 C CA . LYS A 1 137 ? 34.679 -12.055 -29.961 1.00 91.88 137 LYS A CA 1
ATOM 1106 C C . LYS A 1 137 ? 34.219 -10.874 -30.815 1.00 91.88 137 LYS A C 1
ATOM 1108 O O . LYS A 1 137 ? 34.934 -10.456 -31.719 1.00 91.88 137 LYS A O 1
ATOM 1113 N N . PHE A 1 138 ? 33.039 -10.325 -30.539 1.00 93.00 138 PHE A N 1
ATOM 1114 C CA . PHE A 1 138 ? 32.503 -9.237 -31.354 1.00 93.00 138 PHE A CA 1
ATOM 1115 C C . PHE A 1 138 ? 33.111 -7.873 -30.993 1.00 93.00 138 PHE A C 1
ATOM 1117 O O . PHE A 1 138 ? 33.662 -7.213 -31.867 1.00 93.00 138 PHE A O 1
ATOM 1124 N N . VAL A 1 139 ? 33.093 -7.446 -29.728 1.00 91.19 139 VAL A N 1
ATOM 1125 C CA . VAL A 1 139 ? 33.701 -6.146 -29.372 1.00 91.19 139 VAL A CA 1
ATOM 1126 C C . VAL A 1 139 ? 35.226 -6.230 -29.319 1.00 91.19 139 VAL A C 1
ATOM 1128 O O . VAL A 1 139 ? 35.895 -5.366 -29.874 1.00 91.19 139 VAL A O 1
ATOM 1131 N N . GLY A 1 140 ? 35.788 -7.261 -28.688 1.00 90.25 140 GLY A N 1
ATOM 1132 C CA . GLY A 1 140 ? 37.236 -7.400 -28.531 1.00 90.25 140 GLY A CA 1
ATOM 1133 C C . GLY A 1 140 ? 37.940 -7.690 -29.853 1.00 90.25 140 GLY A C 1
ATOM 1134 O O . GLY A 1 140 ? 38.706 -6.869 -30.343 1.00 90.25 140 GLY A O 1
ATOM 1135 N N . GLN A 1 141 ? 37.675 -8.848 -30.454 1.00 88.69 141 GLN A N 1
ATOM 1136 C CA . GLN A 1 141 ? 38.408 -9.267 -31.651 1.00 88.69 141 GLN A CA 1
ATOM 1137 C C . GLN A 1 141 ? 37.989 -8.492 -32.909 1.00 88.69 141 GLN A C 1
ATOM 1139 O O . GLN A 1 141 ? 38.849 -8.039 -33.662 1.00 88.69 141 GLN A O 1
ATOM 1144 N N . PHE A 1 142 ? 36.686 -8.336 -33.149 1.00 91.94 142 PHE A N 1
ATOM 1145 C CA . PHE A 1 142 ? 36.204 -7.646 -34.348 1.00 91.94 142 PHE A CA 1
ATOM 1146 C C . PHE A 1 142 ? 36.230 -6.118 -34.200 1.00 91.94 142 PHE A C 1
ATOM 1148 O O . PHE A 1 142 ? 36.712 -5.429 -35.095 1.00 91.94 142 PHE A O 1
ATOM 1155 N N . GLY A 1 143 ? 35.758 -5.581 -33.075 1.00 90.00 143 GLY A N 1
ATOM 1156 C CA . GLY A 1 143 ? 35.778 -4.142 -32.815 1.00 90.00 143 GLY A CA 1
ATOM 1157 C C . GLY A 1 143 ? 37.191 -3.607 -32.601 1.00 90.00 143 GLY A C 1
ATOM 1158 O O . GLY A 1 143 ? 37.710 -2.873 -33.435 1.00 90.00 143 GLY A O 1
ATOM 1159 N N . ALA A 1 144 ? 37.812 -3.974 -31.482 1.00 87.56 144 ALA A N 1
ATOM 1160 C CA . ALA A 1 144 ? 39.107 -3.428 -31.087 1.00 87.56 144 ALA A CA 1
ATOM 1161 C C . ALA A 1 144 ? 40.292 -3.995 -31.879 1.00 87.56 144 ALA A C 1
ATOM 1163 O O . ALA A 1 144 ? 41.321 -3.342 -31.934 1.00 87.56 144 ALA A O 1
ATOM 1164 N N . GLY A 1 145 ? 40.166 -5.185 -32.468 1.00 85.88 145 GLY A N 1
ATOM 1165 C CA . GLY A 1 145 ? 41.142 -5.692 -33.431 1.00 85.88 145 GLY A CA 1
ATOM 1166 C C . GLY A 1 145 ? 40.821 -5.170 -34.824 1.00 85.88 145 GLY A C 1
ATOM 1167 O O . GLY A 1 145 ? 41.277 -4.110 -35.229 1.00 85.88 145 GLY A O 1
ATOM 1168 N N . THR A 1 146 ? 39.950 -5.878 -35.544 1.00 86.06 146 THR A N 1
ATOM 1169 C CA . THR A 1 146 ? 39.757 -5.662 -36.988 1.00 86.06 146 THR A CA 1
ATOM 1170 C C . THR A 1 146 ? 39.375 -4.230 -37.370 1.00 86.06 146 THR A C 1
ATOM 1172 O O . THR A 1 146 ? 39.943 -3.693 -38.316 1.00 86.06 146 THR A O 1
ATOM 1175 N N . LEU A 1 147 ? 38.416 -3.594 -36.687 1.00 88.38 147 LEU A N 1
ATOM 1176 C CA . LEU A 1 147 ? 38.000 -2.235 -37.060 1.00 88.38 147 LEU A CA 1
ATOM 1177 C C . LEU A 1 147 ? 39.042 -1.179 -36.680 1.00 88.38 147 LEU A C 1
ATOM 1179 O O . LEU A 1 147 ? 39.236 -0.238 -37.447 1.00 88.38 147 LEU A O 1
ATOM 1183 N N . VAL A 1 148 ? 39.710 -1.321 -35.533 1.00 87.62 148 VAL A N 1
ATOM 1184 C CA . VAL A 1 148 ? 40.776 -0.389 -35.134 1.00 87.62 148 VAL A CA 1
ATOM 1185 C C . VAL A 1 148 ? 41.986 -0.552 -36.039 1.00 87.62 148 VAL A C 1
ATOM 1187 O O . VAL A 1 148 ? 42.446 0.460 -36.543 1.00 87.62 148 VAL A O 1
ATOM 1190 N N . ASP A 1 149 ? 42.421 -1.776 -36.345 1.00 86.75 149 ASP A N 1
ATOM 1191 C CA . ASP A 1 149 ? 43.545 -2.041 -37.255 1.00 86.75 149 ASP A CA 1
ATOM 1192 C C . ASP A 1 149 ? 43.307 -1.414 -38.641 1.00 86.75 149 ASP A C 1
ATOM 1194 O O . ASP A 1 149 ? 44.209 -0.837 -39.248 1.00 86.75 149 ASP A O 1
ATOM 1198 N N . LEU A 1 150 ? 42.066 -1.475 -39.144 1.00 85.88 150 LEU A N 1
ATOM 1199 C CA . LEU A 1 150 ? 41.683 -0.818 -40.398 1.00 85.88 150 LEU A CA 1
ATOM 1200 C C . LEU A 1 150 ? 41.774 0.709 -40.303 1.00 85.88 150 LEU A C 1
ATOM 1202 O O . LEU A 1 150 ? 42.202 1.360 -41.257 1.00 85.88 150 LEU A O 1
ATOM 1206 N N . ILE A 1 151 ? 41.366 1.288 -39.175 1.00 85.88 151 ILE A N 1
ATOM 1207 C CA . ILE A 1 151 ? 41.440 2.733 -38.942 1.00 85.88 151 ILE A CA 1
ATOM 1208 C C . ILE A 1 151 ? 42.900 3.166 -38.751 1.00 85.88 151 ILE A C 1
ATOM 1210 O O . ILE A 1 151 ? 43.331 4.140 -39.365 1.00 85.88 151 ILE A O 1
ATOM 1214 N N . GLU A 1 152 ? 43.679 2.445 -37.953 1.00 82.56 152 GLU A N 1
ATOM 1215 C CA . GLU A 1 152 ? 45.080 2.737 -37.667 1.00 82.56 152 GLU A CA 1
ATOM 1216 C C . GLU A 1 152 ? 45.927 2.634 -38.938 1.00 82.56 152 GLU A C 1
ATOM 1218 O O . GLU A 1 152 ? 46.524 3.626 -39.359 1.00 82.56 152 GLU A O 1
ATOM 1223 N N . GLY A 1 153 ? 45.874 1.494 -39.628 1.00 77.00 153 GLY A N 1
ATOM 1224 C CA . GLY A 1 153 ? 46.644 1.280 -40.851 1.00 77.00 153 GLY A CA 1
ATOM 1225 C C . GLY A 1 153 ? 46.190 2.174 -42.009 1.00 77.00 153 GLY A C 1
ATOM 1226 O O . GLY A 1 153 ? 47.005 2.806 -42.679 1.00 77.00 153 GLY A O 1
ATOM 1227 N N . SER A 1 154 ? 44.885 2.287 -42.281 1.00 75.94 154 SER A N 1
ATOM 1228 C CA . SER A 1 154 ? 44.425 3.030 -43.467 1.00 75.94 154 SER A CA 1
ATOM 1229 C C . SER A 1 154 ? 44.334 4.542 -43.258 1.00 75.94 154 SER A C 1
ATOM 1231 O O . SER A 1 154 ? 44.583 5.297 -44.204 1.00 75.94 154 SER A O 1
ATOM 1233 N N . LEU A 1 155 ? 43.923 5.007 -42.075 1.00 79.19 155 LEU A N 1
ATOM 1234 C CA . LEU A 1 155 ? 43.675 6.430 -41.822 1.00 79.19 155 LEU A CA 1
ATOM 1235 C C . LEU A 1 155 ? 44.820 7.067 -41.037 1.00 79.19 155 LEU A C 1
ATOM 1237 O O . LEU A 1 155 ? 45.315 8.117 -41.452 1.00 79.19 155 LEU A O 1
ATOM 1241 N N . PHE A 1 156 ? 45.278 6.452 -39.947 1.00 77.94 156 PHE A N 1
ATOM 1242 C CA . PHE A 1 156 ? 46.308 7.076 -39.118 1.00 77.94 156 PHE A CA 1
ATOM 1243 C C . PHE A 1 156 ? 47.697 7.000 -39.752 1.00 77.94 156 PHE A C 1
ATOM 1245 O O . PHE A 1 156 ? 48.289 8.050 -39.988 1.00 77.94 156 PHE A O 1
ATOM 1252 N N . GLU A 1 157 ? 48.199 5.821 -40.113 1.00 76.94 157 GLU A N 1
ATOM 1253 C CA . GLU A 1 157 ? 49.553 5.679 -40.674 1.00 76.94 157 GLU A CA 1
ATOM 1254 C C . GLU A 1 157 ? 49.712 6.353 -42.041 1.00 76.94 157 GLU A C 1
ATOM 1256 O O . GLU A 1 157 ? 50.728 6.995 -42.305 1.00 76.94 157 GLU A O 1
ATOM 1261 N N . ASN A 1 158 ? 48.698 6.245 -42.901 1.00 76.25 158 ASN A N 1
ATOM 1262 C CA . ASN A 1 158 ? 48.800 6.700 -44.288 1.00 76.25 158 ASN A CA 1
ATOM 1263 C C . ASN A 1 158 ? 48.412 8.169 -44.504 1.00 76.25 158 ASN A C 1
ATOM 1265 O O . ASN A 1 158 ? 48.936 8.798 -45.422 1.00 76.25 158 ASN A O 1
ATOM 1269 N N . HIS A 1 159 ? 47.503 8.731 -43.699 1.00 77.56 159 HIS A N 1
ATOM 1270 C CA . HIS A 1 159 ? 46.993 10.091 -43.928 1.00 77.56 159 HIS A CA 1
ATOM 1271 C C . HIS A 1 159 ? 47.335 11.061 -42.795 1.00 77.56 159 HIS A C 1
ATOM 1273 O O . HIS A 1 159 ? 47.713 12.201 -43.068 1.00 77.56 159 HIS A O 1
ATOM 1279 N N . ILE A 1 160 ? 47.232 10.633 -41.533 1.00 77.19 160 ILE A N 1
ATOM 1280 C CA . ILE A 1 160 ? 47.395 11.533 -40.381 1.00 77.19 160 ILE A CA 1
ATOM 1281 C C . ILE A 1 160 ? 48.865 11.636 -39.954 1.00 77.19 160 ILE A C 1
ATOM 1283 O O . ILE A 1 160 ? 49.404 12.742 -39.895 1.00 77.19 160 ILE A O 1
ATOM 1287 N N . ASN A 1 161 ? 49.545 10.513 -39.722 1.00 76.00 161 ASN A N 1
ATOM 1288 C CA . ASN A 1 161 ? 50.937 10.467 -39.267 1.00 76.00 161 ASN A CA 1
ATOM 1289 C C . ASN A 1 161 ? 51.905 11.223 -40.191 1.00 76.00 161 ASN A C 1
ATOM 1291 O O . ASN A 1 161 ? 52.715 11.986 -39.672 1.00 76.00 161 ASN A O 1
ATOM 1295 N N . PRO A 1 162 ? 51.833 11.132 -41.535 1.00 76.31 162 PRO A N 1
ATOM 1296 C CA . PRO A 1 162 ? 52.762 11.854 -42.402 1.00 76.31 162 PRO A CA 1
ATOM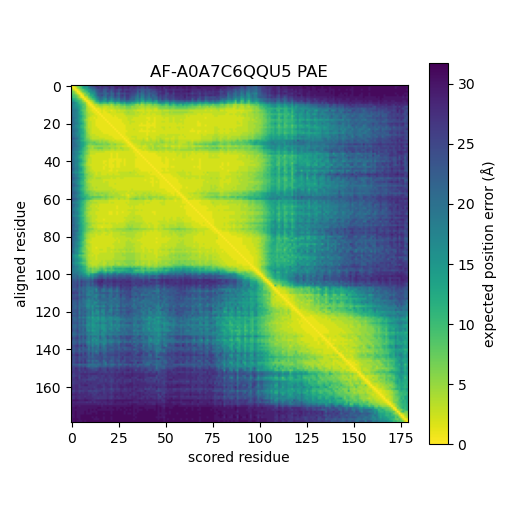 1297 C C . PRO A 1 162 ? 52.580 13.369 -42.292 1.00 76.31 162 PRO A C 1
ATOM 1299 O O . PRO A 1 162 ? 53.559 14.112 -42.280 1.00 76.31 162 PRO A O 1
ATOM 1302 N N . TRP A 1 163 ? 51.334 13.833 -42.172 1.00 78.75 163 TRP A N 1
ATOM 1303 C CA . TRP A 1 163 ? 51.017 15.250 -42.020 1.00 78.75 163 TRP A CA 1
ATOM 1304 C C . TRP A 1 163 ? 51.474 15.783 -40.657 1.00 78.75 163 TRP A C 1
ATOM 1306 O O . TRP A 1 163 ? 52.152 16.811 -40.589 1.00 78.75 163 TRP A O 1
ATOM 1316 N N . VAL A 1 164 ? 51.189 15.044 -39.581 1.00 77.75 164 VAL A N 1
ATOM 1317 C CA . VAL A 1 164 ? 51.640 15.382 -38.222 1.00 77.75 164 VAL A CA 1
ATOM 1318 C C . VAL A 1 164 ? 53.169 15.362 -38.135 1.00 77.75 164 VAL A C 1
ATOM 1320 O O . VAL A 1 164 ? 53.761 16.301 -37.601 1.00 77.75 164 VAL A O 1
ATOM 1323 N N . ASN A 1 165 ? 53.830 14.368 -38.729 1.00 73.25 165 ASN A N 1
ATOM 1324 C CA . ASN A 1 165 ? 55.289 14.253 -38.742 1.00 73.25 165 ASN A CA 1
ATOM 1325 C C . ASN A 1 165 ? 55.946 15.379 -39.547 1.00 73.25 165 ASN A C 1
ATOM 1327 O O . ASN A 1 165 ? 56.955 15.926 -39.109 1.00 73.25 165 ASN A O 1
ATOM 1331 N N . GLN A 1 166 ? 55.363 15.799 -40.676 1.00 72.69 166 GLN A N 1
ATOM 1332 C CA . GLN A 1 166 ? 55.865 16.941 -41.451 1.00 72.69 166 GLN A CA 1
ATOM 1333 C C . GLN A 1 166 ? 55.741 18.271 -40.697 1.00 72.69 166 GLN A C 1
ATOM 1335 O O . GLN A 1 166 ? 56.639 19.112 -40.784 1.00 72.69 166 GLN A O 1
ATOM 1340 N N . ILE A 1 167 ? 54.652 18.473 -39.952 1.00 73.50 167 ILE A N 1
ATOM 1341 C CA . ILE A 1 167 ? 54.467 19.670 -39.120 1.00 73.50 167 ILE A CA 1
ATOM 1342 C C . ILE A 1 167 ? 55.435 19.646 -37.936 1.00 73.50 167 ILE A C 1
ATOM 1344 O O . ILE A 1 167 ? 56.115 20.639 -37.676 1.00 73.50 167 ILE A O 1
ATOM 1348 N N . THR A 1 168 ? 55.561 18.501 -37.269 1.00 68.94 168 THR A N 1
ATOM 1349 C CA . THR A 1 168 ? 56.444 18.324 -36.109 1.00 68.94 168 THR A CA 1
ATOM 1350 C C . THR A 1 168 ? 57.916 18.488 -36.504 1.00 68.94 168 THR A C 1
ATOM 1352 O O . THR A 1 168 ? 58.656 19.197 -35.825 1.00 68.94 168 THR A O 1
ATOM 1355 N N . ALA A 1 169 ? 58.328 17.947 -37.657 1.00 65.50 169 ALA A N 1
ATOM 1356 C CA . ALA A 1 169 ? 59.680 18.103 -38.202 1.00 65.50 169 ALA A CA 1
ATOM 1357 C C . ALA A 1 169 ? 60.023 19.548 -38.609 1.00 65.50 169 ALA A C 1
ATOM 1359 O O . ALA A 1 169 ? 61.196 19.913 -38.622 1.00 65.50 169 ALA A O 1
ATOM 1360 N N . LYS A 1 170 ? 59.025 20.385 -38.930 1.00 67.81 170 LYS A N 1
ATOM 1361 C CA . LYS A 1 170 ? 59.237 21.811 -39.234 1.00 67.81 170 LYS A CA 1
ATOM 1362 C C . LYS A 1 170 ? 59.274 22.703 -37.996 1.00 67.81 170 LYS A C 1
ATOM 1364 O O . LYS A 1 170 ? 59.884 23.767 -38.060 1.00 67.81 170 LYS A O 1
ATOM 1369 N N . LEU A 1 171 ? 58.618 22.310 -36.902 1.00 66.25 171 LEU A N 1
ATOM 1370 C CA . LEU A 1 171 ? 58.478 23.155 -35.713 1.00 66.25 171 LEU A CA 1
ATOM 1371 C C . LEU A 1 171 ? 59.481 22.839 -34.589 1.00 66.25 171 LEU A C 1
ATOM 1373 O O . LEU A 1 171 ? 59.705 23.705 -33.746 1.00 66.25 171 LEU A O 1
ATOM 1377 N N . ILE A 1 172 ? 60.081 21.639 -34.545 1.00 58.69 172 ILE A N 1
ATOM 1378 C CA . ILE A 1 172 ? 60.891 21.186 -33.396 1.00 58.69 172 ILE A CA 1
ATOM 1379 C C . ILE A 1 172 ? 62.284 20.684 -33.847 1.00 58.69 172 ILE A C 1
ATOM 1381 O O . ILE A 1 172 ? 62.373 19.621 -34.457 1.00 58.69 172 ILE A O 1
ATOM 1385 N N . P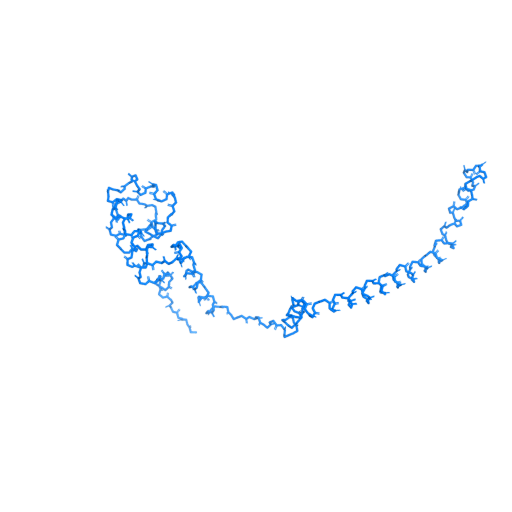RO A 1 173 ? 63.394 21.386 -33.521 1.00 57.97 173 PRO A N 1
ATOM 1386 C CA . PRO A 1 173 ? 64.754 21.046 -33.955 1.00 57.97 173 PRO A CA 1
ATOM 1387 C C . PRO A 1 173 ? 65.523 20.181 -32.933 1.00 57.97 173 PRO A C 1
ATOM 1389 O O . PRO A 1 173 ? 66.725 20.360 -32.753 1.00 57.97 173 PRO A O 1
ATOM 1392 N N . TRP A 1 174 ? 64.854 19.268 -32.217 1.00 60.22 174 TRP A N 1
ATOM 1393 C CA . TRP A 1 174 ? 65.511 18.360 -31.263 1.00 60.22 174 TRP A CA 1
ATOM 1394 C C . TRP A 1 174 ? 65.272 16.897 -31.640 1.00 60.22 174 TRP A C 1
ATOM 1396 O O . TRP A 1 174 ? 64.152 16.396 -31.596 1.00 60.22 174 TRP A O 1
ATOM 1406 N N . HIS A 1 175 ? 66.363 16.205 -31.974 1.00 57.25 175 HIS A N 1
ATOM 1407 C CA . HIS A 1 175 ? 66.399 14.855 -32.555 1.00 57.25 175 HIS A CA 1
ATOM 1408 C C . HIS A 1 175 ? 65.933 13.728 -31.602 1.00 57.25 175 HIS A C 1
ATOM 1410 O O . HIS A 1 175 ? 65.879 12.567 -31.995 1.00 57.25 175 HIS A O 1
ATOM 1416 N N . SER A 1 176 ? 65.604 14.042 -30.345 1.00 57.59 176 SER A N 1
ATOM 1417 C CA . SER A 1 176 ? 65.271 13.046 -29.313 1.00 57.59 176 SER A CA 1
ATOM 1418 C C . SER A 1 176 ? 63.786 12.670 -29.238 1.00 57.59 176 SER A C 1
ATOM 1420 O O . SER A 1 176 ? 63.454 11.766 -28.483 1.00 57.59 176 SER A O 1
ATOM 1422 N N . ILE A 1 177 ? 62.900 13.346 -29.981 1.00 55.66 177 ILE A N 1
ATOM 1423 C CA . ILE A 1 177 ? 61.434 13.133 -29.921 1.00 55.66 177 ILE A CA 1
ATOM 1424 C C . ILE A 1 177 ? 60.845 12.683 -31.273 1.00 55.66 177 ILE A C 1
ATOM 1426 O O . ILE A 1 177 ? 59.632 12.601 -31.424 1.00 55.66 177 ILE A O 1
ATOM 1430 N N . GLN A 1 178 ? 61.686 12.403 -32.273 1.00 50.91 178 GLN A N 1
ATOM 1431 C CA . GLN A 1 178 ? 61.250 11.770 -33.521 1.00 50.91 178 GLN A CA 1
ATOM 1432 C C . GLN A 1 178 ? 61.334 10.248 -33.370 1.00 50.91 178 GLN A C 1
ATOM 1434 O O . GLN A 1 178 ? 62.365 9.643 -33.662 1.00 50.91 178 GLN A O 1
ATOM 1439 N N . THR A 1 179 ? 60.243 9.656 -32.899 1.00 44.78 179 THR A N 1
ATOM 1440 C CA . THR A 1 179 ? 59.909 8.229 -33.021 1.00 44.78 179 THR A CA 1
ATOM 1441 C C . THR A 1 179 ? 58.456 8.131 -33.419 1.00 44.78 179 THR A C 1
ATOM 1443 O O . THR A 1 179 ? 57.660 8.860 -32.786 1.00 44.78 179 THR A O 1
#

Nearest PDB structures (foldseek):
  3b1w-assembly3_C  TM=8.418E-01  e=1.083E-02  Streptococcus thermophilus LMG 18311
  7bwv-assembly2_B  TM=8.288E-01  e=2.089E-02  Streptococcus thermophilus LMG 18311
  7bvu-assembly1_A  TM=8.279E-01  e=3.814E-02  Streptococcus thermophilus LMG 18311
  3ss8-assembly2_B  TM=7.675E-01  e=2.901E-02  Streptococcus thermophilus LMG 18311
  7bvu-assembly2_B  TM=8.163E-01  e=7.356E-02  Streptococcus thermophilus LMG 18311

pLDDT: mean 83.45, std 15.05, range [34.72, 95.94]